Protein AF-A0A6G0LPW4-F1 (afdb_monomer)

Radius of gyration: 46.82 Å; Cα contacts (8 Å, |Δi|>4): 51; chains: 1; bounding box: 76×41×161 Å

Foldseek 3Di:
DVVVVVVVVVVVVVVVVVVVVVVVVVVVVVVVVVVVVVVVVVVVVVVVVVVVVVVVVVVVVVVVVVVVVVVVVVVVVVCCVVPVPPPPCPPLRDPPDDDPVVLVVLVVVDDDPVSVVVSVVVVVVVNVVVLVVLQVVLVVLVVVVLVVLPPDPPPPPDDPDPDPPVPDDPVVVVVVVVVVLSVVLNVVVVVPDPCSCLVVRRNSRHPVVCCVPPNPDDDDDDPPPDDPVVVPPD

Secondary structure (DSSP, 8-state):
-HHHHHHHHHHHHHHHHHHHHHHHHHHHHHHHHHHHHHHHHHHHHHHHHHHHHHHHHHHHHHHHHHHHHHHHHHHHHHHHHHHS------TTT--S-PPPHHHHHHHHH--SHHHHHHHHHHHHHHHHHHHHHHHHHHHHHHHHHHHHHSSPP-----------GGG--HHHHHHHHHHHHHHHHHHHHHTT-SSTTTTTS-TTT-THHHHHHHS----PPPPTT--TTGGG--

Mean predicted aligned error: 20.28 Å

pLDDT: mean 72.89, std 1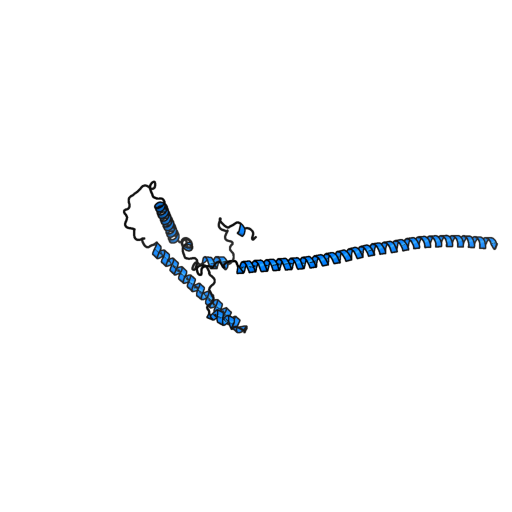8.91, range [37.34, 97.88]

Organism: NCBI:txid53985

Solvent-accessible surface area (backbone atoms only — not comparable to full-atom values): 13887 Å² total; per-residue (Å²): 118,66,71,62,52,54,53,53,48,54,56,46,53,52,51,51,52,52,48,50,53,50,50,52,53,54,50,51,53,48,51,53,52,50,51,50,52,51,50,56,48,50,54,54,49,51,56,49,53,52,51,52,51,50,53,52,52,52,49,54,53,49,52,53,52,52,49,51,53,50,51,53,48,52,51,50,52,49,51,46,62,71,67,41,72,72,73,72,63,47,85,64,65,56,86,70,77,76,73,52,69,67,58,52,51,50,59,72,69,51,83,48,75,68,47,51,58,51,48,56,46,53,54,47,53,48,54,52,50,53,52,51,51,39,55,51,50,30,54,48,51,54,50,47,54,48,55,59,67,72,44,80,72,78,72,75,90,65,81,90,68,94,68,67,86,90,73,60,55,70,72,55,52,54,48,52,55,50,51,53,51,50,51,52,42,52,51,45,36,76,74,64,45,82,64,64,58,56,80,75,46,60,74,70,43,42,69,63,64,57,49,73,75,72,42,84,88,70,91,74,80,78,64,98,79,69,58,82,76,74,71,72,79,117

Structure (mmCIF, N/CA/C/O backbone):
data_AF-A0A6G0LPW4-F1
#
_entry.id   AF-A0A6G0LPW4-F1
#
loop_
_atom_site.group_PDB
_atom_site.id
_atom_site.type_symbol
_atom_site.label_atom_id
_atom_site.label_alt_id
_atom_site.label_comp_id
_atom_site.label_asym_id
_atom_site.label_entity_id
_atom_site.label_seq_id
_atom_site.pdbx_PDB_ins_code
_atom_site.Cartn_x
_atom_site.Cartn_y
_atom_site.Cartn_z
_atom_site.occupancy
_atom_site.B_iso_or_equiv
_atom_site.auth_seq_id
_atom_site.auth_comp_id
_atom_site.auth_asym_id
_atom_site.auth_atom_id
_atom_site.pdbx_PDB_model_num
ATOM 1 N N . MET A 1 1 ? 43.568 22.291 -94.942 1.00 61.12 1 MET A N 1
ATOM 2 C CA . MET A 1 1 ? 42.681 22.723 -93.833 1.00 61.12 1 MET A CA 1
ATOM 3 C C . MET A 1 1 ? 42.246 21.577 -92.917 1.00 61.12 1 MET A C 1
ATOM 5 O O . MET A 1 1 ? 42.067 21.835 -91.739 1.00 61.12 1 MET A O 1
ATOM 9 N N . ILE A 1 2 ? 42.155 20.330 -93.398 1.00 61.25 2 ILE A N 1
ATOM 10 C CA . ILE A 1 2 ? 41.675 19.161 -92.627 1.00 61.25 2 ILE A CA 1
ATOM 11 C C . ILE A 1 2 ? 42.508 18.877 -91.356 1.00 61.25 2 ILE A C 1
ATOM 13 O O . ILE A 1 2 ? 41.945 18.711 -90.284 1.00 61.25 2 ILE A O 1
ATOM 17 N N . SER A 1 3 ? 43.843 18.942 -91.425 1.00 68.19 3 SER A N 1
ATOM 18 C CA . SER A 1 3 ? 44.728 18.631 -90.281 1.00 68.19 3 SER A CA 1
ATOM 19 C C . SER A 1 3 ? 44.563 19.557 -89.060 1.00 68.19 3 SER A C 1
ATOM 21 O O . SER A 1 3 ? 44.749 19.112 -87.934 1.00 68.19 3 SER A O 1
ATOM 23 N N . ARG A 1 4 ? 44.159 20.824 -89.248 1.00 72.12 4 ARG A N 1
ATOM 24 C CA . ARG A 1 4 ? 43.897 21.741 -88.120 1.00 72.12 4 ARG A CA 1
ATOM 25 C C . ARG A 1 4 ? 42.554 21.472 -87.439 1.00 72.12 4 ARG A C 1
ATOM 27 O O . ARG A 1 4 ? 42.422 21.766 -86.259 1.00 72.12 4 ARG A O 1
ATOM 34 N N . HIS A 1 5 ? 41.567 20.949 -88.167 1.00 74.75 5 HIS A N 1
ATOM 35 C CA . HIS A 1 5 ? 40.278 20.574 -87.582 1.00 74.75 5 HIS A CA 1
ATOM 36 C C . HIS A 1 5 ? 40.409 19.303 -86.749 1.00 74.75 5 HIS A C 1
ATOM 38 O O . HIS A 1 5 ? 40.011 19.329 -85.593 1.00 74.75 5 HIS A O 1
ATOM 44 N N . VAL A 1 6 ? 41.102 18.288 -87.275 1.00 77.88 6 VAL A N 1
ATOM 45 C CA . VAL A 1 6 ? 41.395 17.044 -86.543 1.00 77.88 6 VAL A CA 1
ATOM 46 C C . VAL A 1 6 ? 42.166 17.329 -85.249 1.00 77.88 6 VAL A C 1
ATOM 48 O O . VAL A 1 6 ? 41.757 16.892 -84.185 1.00 77.88 6 VAL A O 1
ATOM 51 N N . HIS A 1 7 ? 43.206 18.170 -85.296 1.00 78.69 7 HIS A N 1
ATOM 52 C CA . HIS A 1 7 ? 43.949 18.538 -84.085 1.00 78.69 7 HIS A CA 1
ATOM 53 C C . HIS A 1 7 ? 43.097 19.305 -83.054 1.00 78.69 7 HIS A C 1
ATOM 55 O O . HIS A 1 7 ? 43.250 19.122 -81.850 1.00 78.69 7 HIS A O 1
ATOM 61 N N . ASN A 1 8 ? 42.188 20.175 -83.504 1.00 82.12 8 ASN A N 1
ATOM 62 C CA . ASN A 1 8 ? 41.287 20.890 -82.597 1.00 82.12 8 ASN A CA 1
ATOM 63 C C . ASN A 1 8 ? 40.221 19.973 -81.984 1.00 82.12 8 ASN A C 1
ATOM 65 O O . ASN A 1 8 ? 39.792 20.234 -80.863 1.00 82.12 8 ASN A O 1
ATOM 69 N N . GLU A 1 9 ? 39.781 18.948 -82.711 1.00 82.69 9 GLU A N 1
ATOM 70 C CA . GLU A 1 9 ? 38.867 17.917 -82.213 1.00 82.69 9 GLU A CA 1
ATOM 71 C C . GLU A 1 9 ? 39.567 17.044 -81.168 1.00 82.69 9 GLU A C 1
ATOM 73 O O . GLU A 1 9 ? 39.082 16.965 -80.048 1.00 82.69 9 GLU A O 1
ATOM 78 N N . GLU A 1 10 ? 40.781 16.559 -81.438 1.00 84.81 10 GLU A N 1
ATOM 79 C CA . GLU A 1 10 ? 41.588 15.805 -80.464 1.00 84.81 10 GLU A CA 1
ATOM 80 C C . GLU A 1 10 ? 41.844 16.603 -79.173 1.00 84.81 10 GLU A C 1
ATOM 82 O O . GLU A 1 10 ? 41.729 16.081 -78.067 1.00 84.81 10 GLU A O 1
ATOM 87 N N . VAL A 1 11 ? 42.158 17.900 -79.283 1.00 83.62 11 VAL A N 1
ATOM 88 C CA . VAL A 1 11 ? 42.362 18.768 -78.110 1.00 83.62 11 VAL A CA 1
ATOM 89 C C . VAL A 1 11 ? 41.061 18.999 -77.334 1.00 83.62 11 VAL A C 1
ATOM 91 O O . VAL A 1 11 ? 41.109 19.174 -76.115 1.00 83.62 11 VAL A O 1
ATOM 94 N N . ARG A 1 12 ? 39.901 19.017 -78.003 1.00 86.25 12 ARG A N 1
ATOM 95 C CA . ARG A 1 12 ? 38.595 19.077 -77.329 1.00 86.25 12 ARG A CA 1
ATOM 96 C C . ARG A 1 12 ? 38.297 17.764 -76.617 1.00 86.25 12 ARG A C 1
ATOM 98 O O . ARG A 1 12 ? 38.042 17.804 -75.421 1.00 86.25 12 ARG A O 1
ATOM 105 N N . ASP A 1 13 ? 38.474 16.635 -77.293 1.00 87.88 13 ASP A N 1
ATOM 106 C CA . ASP A 1 13 ? 38.268 15.305 -76.719 1.00 87.88 13 ASP A CA 1
ATOM 107 C C . ASP A 1 13 ? 39.186 15.067 -75.513 1.00 87.88 13 ASP A C 1
ATOM 109 O O . ASP A 1 13 ? 38.770 14.500 -74.506 1.00 87.88 13 ASP A O 1
ATOM 113 N N . HIS A 1 14 ? 40.436 15.536 -75.556 1.00 89.19 14 HIS A N 1
ATOM 114 C CA . HIS A 1 14 ? 41.333 15.472 -74.401 1.00 89.19 14 HIS A CA 1
ATOM 115 C C . HIS A 1 14 ? 40.822 16.290 -73.211 1.00 89.19 14 HIS A C 1
ATOM 117 O O . HIS A 1 14 ? 40.887 15.813 -72.080 1.00 89.19 14 HIS A O 1
ATOM 123 N N . ARG A 1 15 ? 40.282 17.490 -73.448 1.00 88.25 15 ARG A N 1
ATOM 124 C CA . ARG A 1 15 ? 39.704 18.321 -72.380 1.00 88.25 15 ARG A CA 1
ATOM 125 C C . ARG A 1 15 ? 38.442 17.696 -71.804 1.00 88.25 15 ARG A C 1
ATOM 127 O O . ARG A 1 15 ? 38.288 17.687 -70.587 1.00 88.25 15 ARG A O 1
ATOM 134 N N . ASP A 1 16 ? 37.582 17.147 -72.651 1.00 91.81 16 ASP A N 1
ATOM 135 C CA . ASP A 1 16 ? 36.347 16.497 -72.216 1.00 91.81 16 ASP A CA 1
ATOM 136 C C . ASP A 1 16 ? 36.667 15.235 -71.395 1.00 91.81 16 ASP A C 1
ATOM 138 O O . ASP A 1 16 ? 36.151 15.070 -70.292 1.00 91.81 16 ASP A O 1
ATOM 142 N N . ASN A 1 17 ? 37.647 14.433 -71.827 1.00 92.44 17 ASN A N 1
ATOM 143 C CA . ASN A 1 17 ? 38.155 13.295 -71.054 1.00 92.44 17 ASN A CA 1
ATOM 144 C C . ASN A 1 17 ? 38.761 13.714 -69.699 1.00 92.44 17 ASN A C 1
ATOM 146 O O . ASN A 1 17 ? 38.570 13.032 -68.691 1.00 92.44 17 ASN A O 1
ATOM 150 N N . GLU A 1 18 ? 39.503 14.824 -69.638 1.00 93.00 18 GLU A N 1
ATOM 151 C CA . GLU A 1 18 ? 40.039 15.353 -68.377 1.00 93.00 18 GLU A CA 1
ATOM 152 C C . GLU A 1 18 ? 38.930 15.811 -67.422 1.00 93.00 18 GLU A C 1
ATOM 154 O O . GLU A 1 18 ? 39.024 15.557 -66.216 1.00 93.00 18 GLU A O 1
ATOM 159 N N . LEU A 1 19 ? 37.877 16.448 -67.942 1.00 92.81 19 LEU A N 1
ATOM 160 C CA . LEU A 1 19 ? 36.704 16.841 -67.162 1.00 92.81 19 LEU A CA 1
ATOM 161 C C . LEU A 1 19 ? 35.950 15.613 -66.645 1.00 92.81 19 LEU A C 1
ATOM 163 O O . LEU A 1 19 ? 35.656 15.550 -65.451 1.00 92.81 19 LEU A O 1
ATOM 167 N N . ASP A 1 20 ? 35.728 14.604 -67.484 1.00 93.56 20 ASP A N 1
ATOM 168 C CA . ASP A 1 20 ? 35.074 13.355 -67.089 1.00 93.56 20 ASP A CA 1
ATOM 169 C C . ASP A 1 20 ? 35.874 12.608 -66.016 1.00 93.56 20 ASP A C 1
ATOM 171 O O . ASP A 1 20 ? 35.312 12.133 -65.025 1.00 93.56 20 ASP A O 1
ATOM 175 N N . MET A 1 21 ? 37.207 12.571 -66.131 1.00 93.56 21 MET A N 1
ATOM 176 C CA . MET A 1 21 ? 38.061 12.015 -65.080 1.00 93.56 21 MET A CA 1
ATOM 177 C C . MET A 1 21 ? 37.952 12.795 -63.765 1.00 93.56 21 MET A C 1
ATOM 179 O O . MET A 1 21 ? 37.983 12.193 -62.687 1.00 93.56 21 MET A O 1
ATOM 183 N N . GLN A 1 22 ? 37.857 14.126 -63.819 1.00 93.81 22 GLN A N 1
ATOM 184 C CA . GLN A 1 22 ? 37.679 14.948 -62.621 1.00 93.81 22 GLN A CA 1
ATOM 185 C C . GLN A 1 22 ? 36.312 14.693 -61.978 1.00 93.81 22 GLN A C 1
ATOM 187 O O . GLN A 1 22 ? 36.251 14.470 -60.767 1.00 93.81 22 GLN A O 1
ATOM 192 N N . ILE A 1 23 ? 35.243 14.641 -62.777 1.00 94.44 23 ILE A N 1
ATOM 193 C CA . ILE A 1 23 ? 33.886 14.320 -62.319 1.00 94.44 23 ILE A CA 1
ATOM 194 C C . ILE A 1 23 ? 33.877 12.941 -61.652 1.00 94.44 23 ILE A C 1
ATOM 196 O O . ILE A 1 23 ? 33.498 12.838 -60.484 1.00 94.44 23 ILE A O 1
ATOM 200 N N . ALA A 1 24 ? 34.424 11.916 -62.311 1.00 94.88 24 ALA A N 1
ATOM 201 C CA . ALA A 1 24 ? 34.497 10.558 -61.776 1.00 94.88 24 ALA A CA 1
ATOM 202 C C . ALA A 1 24 ? 35.234 10.487 -60.428 1.00 94.88 24 ALA A C 1
ATOM 204 O O . ALA A 1 24 ? 34.783 9.801 -59.508 1.00 94.88 24 ALA A O 1
ATOM 205 N N . ARG A 1 25 ? 36.334 11.234 -60.255 1.00 94.62 25 ARG A N 1
ATOM 206 C CA . ARG A 1 25 ? 37.034 11.326 -58.959 1.00 94.62 25 ARG A CA 1
ATOM 207 C C . ARG A 1 25 ? 36.162 11.980 -57.891 1.00 94.62 25 ARG A C 1
ATOM 209 O O . ARG A 1 25 ? 36.112 11.488 -56.764 1.00 94.62 25 ARG A O 1
ATOM 216 N N . THR A 1 26 ? 35.467 13.070 -58.221 1.00 95.38 26 THR A N 1
ATOM 217 C CA . THR A 1 26 ? 34.576 13.732 -57.256 1.00 95.38 26 THR A CA 1
ATOM 218 C C . THR A 1 26 ? 33.401 12.846 -56.857 1.00 95.38 26 THR A C 1
ATOM 220 O O . THR A 1 26 ? 33.055 12.797 -55.676 1.00 95.38 26 THR A O 1
ATOM 223 N N . ASP A 1 27 ? 32.837 12.090 -57.797 1.00 95.62 27 ASP A N 1
ATOM 224 C CA . ASP A 1 27 ? 31.723 11.184 -57.537 1.00 95.62 27 ASP A CA 1
ATOM 225 C C . ASP A 1 27 ? 32.156 9.972 -56.715 1.00 95.62 27 ASP A C 1
ATOM 227 O O . ASP A 1 27 ? 31.449 9.591 -55.782 1.00 95.62 27 ASP A O 1
ATOM 231 N N . GLN A 1 28 ? 33.360 9.439 -56.943 1.00 95.75 28 GLN A N 1
ATOM 232 C CA . GLN A 1 28 ? 33.949 8.425 -56.065 1.00 95.75 28 GLN A CA 1
ATOM 233 C C . GLN A 1 28 ? 34.100 8.948 -54.631 1.00 95.75 28 GLN A C 1
ATOM 235 O O . GLN A 1 28 ? 33.669 8.288 -53.686 1.00 95.75 28 GLN A O 1
ATOM 240 N N . ILE A 1 29 ? 34.654 10.152 -54.446 1.00 95.06 29 ILE A N 1
ATOM 241 C CA . ILE A 1 29 ? 34.810 10.757 -53.112 1.00 95.06 29 ILE A CA 1
ATOM 242 C C . ILE A 1 29 ? 33.444 10.964 -52.441 1.00 95.06 29 ILE A C 1
ATOM 244 O O . ILE A 1 29 ? 33.278 10.665 -51.255 1.00 95.06 29 ILE A O 1
ATOM 248 N N . ARG A 1 30 ? 32.443 11.442 -53.191 1.00 96.00 30 ARG A N 1
ATOM 249 C CA . ARG A 1 30 ? 31.069 11.611 -52.695 1.00 96.00 30 ARG A CA 1
ATOM 250 C C . ARG A 1 30 ? 30.459 10.279 -52.280 1.00 96.00 30 ARG A C 1
ATOM 252 O O . ARG A 1 30 ? 29.894 10.206 -51.190 1.00 96.00 30 ARG A O 1
ATOM 259 N N . HIS A 1 31 ? 30.611 9.241 -53.097 1.00 96.38 31 HIS A N 1
ATOM 260 C CA . HIS A 1 31 ? 30.109 7.903 -52.808 1.00 96.38 31 HIS A CA 1
ATOM 261 C C . HIS A 1 31 ? 30.725 7.341 -51.521 1.00 96.38 31 HIS A C 1
ATOM 263 O O . HIS A 1 31 ? 29.997 6.940 -50.614 1.00 96.38 31 HIS A O 1
ATOM 269 N N . TRP A 1 32 ? 32.050 7.420 -51.372 1.00 96.12 32 TRP A N 1
ATOM 270 C CA . TRP A 1 32 ? 32.733 7.002 -50.145 1.00 96.12 32 TRP A CA 1
ATOM 271 C C . TRP A 1 32 ? 32.287 7.800 -48.919 1.00 96.12 32 TRP A C 1
ATOM 273 O O . TRP A 1 32 ? 32.067 7.226 -47.854 1.00 96.12 32 TRP A O 1
ATOM 283 N N . SER A 1 33 ? 32.092 9.113 -49.060 1.00 96.62 33 SER A N 1
ATOM 284 C CA . SER A 1 33 ? 31.600 9.951 -47.964 1.00 96.62 33 SER A CA 1
ATOM 285 C C . SER A 1 33 ? 30.167 9.586 -47.559 1.00 96.62 33 SER A C 1
ATOM 287 O O . SER A 1 33 ? 29.850 9.557 -46.370 1.00 96.62 33 SER A O 1
ATOM 289 N N . GLN A 1 34 ? 29.301 9.263 -48.524 1.00 96.69 34 GLN A N 1
ATOM 290 C CA . GLN A 1 34 ? 27.937 8.794 -48.263 1.00 96.69 34 GLN A CA 1
ATOM 291 C C . GLN A 1 34 ? 27.934 7.434 -47.563 1.00 96.69 34 GLN A C 1
ATOM 293 O O . GLN A 1 34 ? 27.264 7.291 -46.541 1.00 96.69 34 GLN A O 1
ATOM 298 N N . LEU A 1 35 ? 28.726 6.474 -48.051 1.00 97.19 35 LEU A N 1
ATOM 299 C CA . LEU A 1 35 ? 28.880 5.163 -47.418 1.00 97.19 35 LEU A CA 1
ATOM 300 C C . LEU A 1 35 ? 29.400 5.291 -45.985 1.00 97.19 35 LEU A C 1
ATOM 302 O O . LEU A 1 35 ? 28.847 4.687 -45.070 1.00 97.19 35 LEU A O 1
ATOM 306 N N . HIS A 1 36 ? 30.416 6.126 -45.768 1.00 96.50 36 HIS A N 1
ATOM 307 C CA . HIS A 1 36 ? 30.969 6.356 -44.440 1.00 96.50 36 HIS A CA 1
ATOM 308 C C . HIS A 1 36 ? 29.938 6.979 -43.489 1.00 96.50 36 HIS A C 1
ATOM 310 O O . HIS A 1 36 ? 29.785 6.523 -42.357 1.00 96.50 36 HIS A O 1
ATOM 316 N N . LYS A 1 37 ? 29.174 7.981 -43.948 1.00 97.50 37 LYS A N 1
ATOM 317 C CA . LYS A 1 37 ? 28.090 8.581 -43.154 1.00 97.50 37 LYS A CA 1
ATOM 318 C C . LYS A 1 37 ? 27.007 7.561 -42.812 1.00 97.50 37 LYS A C 1
ATOM 320 O O . LYS A 1 37 ? 26.596 7.506 -41.656 1.00 97.50 37 LYS A O 1
ATOM 325 N N . ALA A 1 38 ? 26.578 6.751 -43.779 1.00 97.50 38 ALA A N 1
ATOM 326 C CA . ALA A 1 38 ? 25.584 5.704 -43.561 1.00 97.50 38 ALA A CA 1
ATOM 327 C C . ALA A 1 38 ? 26.081 4.660 -42.549 1.00 97.50 38 ALA A C 1
ATOM 329 O O . ALA A 1 38 ? 25.358 4.309 -41.623 1.00 97.50 38 ALA A O 1
ATOM 330 N N . HIS A 1 39 ? 27.343 4.241 -42.659 1.00 97.50 39 HIS A N 1
ATOM 331 C CA . HIS A 1 39 ? 27.973 3.313 -41.723 1.00 97.50 39 HIS A CA 1
ATOM 332 C C . HIS A 1 39 ? 28.049 3.882 -40.297 1.00 97.50 39 HIS A C 1
ATOM 334 O O . HIS A 1 39 ? 27.640 3.226 -39.341 1.00 97.50 39 HIS A O 1
ATOM 340 N N . CYS A 1 40 ? 28.496 5.131 -40.135 1.00 97.19 40 CYS A N 1
ATOM 341 C CA . CYS A 1 40 ? 28.527 5.795 -38.828 1.00 97.19 40 CYS A CA 1
ATOM 342 C C . CYS A 1 40 ? 27.122 5.960 -38.225 1.00 97.19 40 CYS A C 1
ATOM 344 O O . CYS A 1 40 ? 26.942 5.812 -37.016 1.00 97.19 40 CYS A O 1
ATOM 346 N N . GLN A 1 41 ? 26.113 6.238 -39.057 1.00 97.75 41 GLN A N 1
ATOM 347 C CA . GLN A 1 41 ? 24.720 6.305 -38.616 1.00 97.75 41 GLN A CA 1
ATOM 348 C C . GLN A 1 41 ? 24.186 4.937 -38.184 1.00 97.75 41 GLN A C 1
ATOM 350 O O . GLN A 1 41 ? 23.541 4.867 -37.140 1.00 97.75 41 GLN A O 1
ATOM 355 N N . ALA A 1 42 ? 24.490 3.869 -38.926 1.00 97.69 42 ALA A N 1
ATOM 356 C CA . ALA A 1 42 ? 24.099 2.503 -38.581 1.00 97.69 42 ALA A CA 1
ATOM 357 C C . ALA A 1 42 ? 24.686 2.081 -37.226 1.00 97.69 42 ALA A C 1
ATOM 359 O O . ALA A 1 42 ? 23.935 1.697 -36.334 1.00 97.69 42 ALA A O 1
ATOM 360 N N . ILE A 1 43 ? 25.988 2.302 -37.003 1.00 97.88 43 ILE A N 1
ATOM 361 C CA . ILE A 1 43 ? 26.631 2.043 -35.701 1.00 97.88 43 ILE A CA 1
ATOM 362 C C . ILE A 1 43 ? 25.950 2.836 -34.580 1.00 97.88 43 ILE A C 1
ATOM 364 O O . ILE A 1 43 ? 25.696 2.314 -33.494 1.00 97.88 43 ILE A O 1
ATOM 368 N N . GLY A 1 44 ? 25.637 4.111 -34.831 1.00 97.38 44 GLY A N 1
ATOM 369 C CA . GLY A 1 44 ? 24.943 4.950 -33.859 1.00 97.38 44 GLY A CA 1
ATOM 370 C C . GLY A 1 44 ? 23.543 4.432 -33.513 1.00 97.38 44 GLY A C 1
ATOM 371 O O . GLY A 1 44 ? 23.133 4.506 -32.353 1.00 97.38 44 GLY A O 1
ATOM 372 N N . GLN A 1 45 ? 22.808 3.906 -34.494 1.00 97.00 45 GLN A N 1
ATOM 373 C CA . GLN A 1 45 ? 21.491 3.302 -34.290 1.00 97.00 45 GLN A CA 1
ATOM 374 C C . GLN A 1 45 ? 21.592 1.973 -33.536 1.00 97.00 45 GLN A C 1
ATOM 376 O O . GLN A 1 45 ? 20.854 1.783 -32.569 1.00 97.00 45 GLN A O 1
ATOM 381 N N . ASP A 1 46 ? 22.549 1.116 -33.890 1.00 97.56 46 ASP A N 1
ATOM 382 C CA . ASP A 1 46 ? 22.785 -0.163 -33.217 1.00 97.56 46 ASP A CA 1
ATOM 383 C C . ASP A 1 46 ? 23.164 0.039 -31.749 1.00 97.56 46 ASP A C 1
ATOM 385 O O . ASP A 1 46 ? 22.574 -0.583 -30.865 1.00 97.56 46 ASP A O 1
ATOM 389 N N . ALA A 1 47 ? 24.063 0.982 -31.458 1.00 97.31 47 ALA A N 1
ATOM 390 C CA . ALA A 1 47 ? 24.443 1.316 -30.088 1.00 97.31 47 ALA A CA 1
ATOM 391 C C . ALA A 1 47 ? 23.253 1.851 -29.269 1.00 97.31 47 ALA A C 1
ATOM 393 O O . ALA A 1 47 ? 23.115 1.547 -28.083 1.00 97.31 47 ALA A O 1
ATOM 394 N N . ARG A 1 48 ? 22.362 2.643 -29.884 1.00 96.94 48 ARG A N 1
ATOM 395 C CA . ARG A 1 48 ? 21.129 3.113 -29.226 1.00 96.94 48 ARG A CA 1
ATOM 396 C C . ARG A 1 48 ? 20.154 1.964 -28.975 1.00 96.94 48 ARG A C 1
ATOM 398 O O . ARG A 1 48 ? 19.573 1.901 -27.895 1.00 96.94 48 ARG A O 1
ATOM 405 N N . ALA A 1 49 ? 19.993 1.059 -29.937 1.00 96.94 49 ALA A N 1
ATOM 406 C CA . ALA A 1 49 ? 19.126 -0.106 -29.806 1.00 96.94 49 ALA A CA 1
ATOM 407 C C . ALA A 1 49 ? 19.633 -1.074 -28.726 1.00 96.94 49 ALA A C 1
ATOM 409 O O . ALA A 1 49 ? 18.837 -1.570 -27.932 1.00 96.94 49 ALA A O 1
ATOM 410 N N . GLN A 1 50 ? 20.948 -1.299 -28.647 1.00 96.69 50 GLN A N 1
ATOM 411 C CA . GLN A 1 50 ? 21.579 -2.092 -27.588 1.00 96.69 50 GLN A CA 1
ATOM 412 C C . GLN A 1 50 ? 21.317 -1.482 -26.209 1.00 96.69 50 GLN A C 1
ATOM 414 O O . GLN A 1 50 ? 20.757 -2.157 -25.349 1.00 96.69 50 GLN A O 1
ATOM 419 N N . LYS A 1 51 ? 21.580 -0.180 -26.034 1.00 97.25 51 LYS A N 1
ATOM 420 C CA . LYS A 1 51 ? 21.279 0.525 -24.776 1.00 97.25 51 LYS A CA 1
ATOM 421 C C . LYS A 1 51 ? 19.802 0.446 -24.397 1.00 97.25 51 LYS A C 1
ATOM 423 O O . LYS A 1 51 ? 19.477 0.262 -23.230 1.00 97.25 51 LYS A O 1
ATOM 428 N N . ALA A 1 52 ? 18.891 0.567 -25.363 1.00 96.56 52 ALA A N 1
ATOM 429 C CA . ALA A 1 52 ? 17.461 0.434 -25.093 1.00 96.56 52 ALA A CA 1
ATOM 430 C C . ALA A 1 52 ? 17.105 -0.971 -24.576 1.00 96.56 52 ALA A C 1
ATOM 432 O O . ALA A 1 52 ? 16.348 -1.091 -23.614 1.00 96.56 52 ALA A O 1
ATOM 433 N N . ARG A 1 53 ? 17.689 -2.027 -25.161 1.00 96.88 53 ARG A N 1
ATOM 434 C CA . ARG A 1 53 ? 17.506 -3.414 -24.698 1.00 96.88 53 ARG A CA 1
ATOM 435 C C . ARG A 1 53 ? 18.058 -3.620 -23.290 1.00 96.88 53 ARG A C 1
ATOM 437 O O . ARG A 1 53 ? 17.369 -4.212 -22.467 1.00 96.88 53 ARG A O 1
ATOM 444 N N . GLU A 1 54 ? 19.247 -3.095 -23.002 1.00 97.50 54 GLU A N 1
ATOM 445 C CA . GLU A 1 54 ? 19.856 -3.148 -21.666 1.00 97.50 54 GLU A CA 1
ATOM 446 C C . GLU A 1 54 ? 18.979 -2.453 -20.623 1.00 97.50 54 GLU A C 1
ATOM 448 O O . GLU A 1 54 ? 18.687 -3.028 -19.579 1.00 97.50 54 GLU A O 1
ATOM 453 N N . VAL A 1 55 ? 18.482 -1.248 -20.919 1.00 97.31 55 VAL A N 1
ATOM 454 C CA . VAL A 1 55 ? 17.581 -0.520 -20.013 1.00 97.31 55 VAL A CA 1
ATOM 455 C C . VAL A 1 55 ? 16.287 -1.298 -19.774 1.00 97.31 55 VAL A C 1
ATOM 457 O O . VAL A 1 55 ? 15.818 -1.357 -18.640 1.00 97.31 55 VAL A O 1
ATOM 460 N N . CYS A 1 56 ? 15.701 -1.907 -20.806 1.00 96.88 56 CYS A N 1
ATOM 461 C CA . CYS A 1 56 ? 14.516 -2.750 -20.645 1.00 96.88 56 CYS A CA 1
ATOM 462 C C . CYS A 1 56 ? 14.796 -3.987 -19.779 1.00 96.88 56 CYS A C 1
ATOM 464 O O . CYS A 1 56 ? 13.990 -4.296 -18.907 1.00 96.88 56 CYS A O 1
ATOM 466 N N . ALA A 1 57 ? 15.940 -4.649 -19.968 1.00 96.88 57 ALA A N 1
ATOM 467 C CA . ALA A 1 57 ? 16.343 -5.785 -19.142 1.00 96.88 57 ALA A CA 1
ATOM 468 C C . ALA A 1 57 ? 16.556 -5.375 -17.675 1.00 96.88 57 ALA A C 1
ATOM 470 O O . ALA A 1 57 ? 16.037 -6.023 -16.772 1.00 96.88 57 ALA A O 1
ATOM 471 N N . MET A 1 58 ? 17.237 -4.251 -17.433 1.00 96.44 58 MET A N 1
ATOM 472 C CA . MET A 1 58 ? 17.440 -3.707 -16.086 1.00 96.44 58 MET A CA 1
ATOM 473 C C . MET A 1 58 ? 16.123 -3.326 -15.404 1.00 96.44 58 MET A C 1
ATOM 475 O O . MET A 1 58 ? 15.974 -3.536 -14.205 1.00 96.44 58 MET A O 1
ATOM 479 N N . LYS A 1 59 ? 15.155 -2.784 -16.154 1.00 97.38 59 LYS A N 1
ATOM 480 C CA . LYS A 1 59 ? 13.817 -2.490 -15.624 1.00 97.38 59 LYS A CA 1
ATOM 481 C C . LYS A 1 59 ? 13.079 -3.756 -15.202 1.00 97.38 59 LYS A C 1
ATOM 483 O O . LYS A 1 59 ? 12.518 -3.763 -14.116 1.00 97.38 59 LYS A O 1
ATOM 488 N N . ALA A 1 60 ? 13.124 -4.812 -16.015 1.00 96.25 60 ALA A N 1
ATOM 489 C CA . ALA A 1 60 ? 12.499 -6.087 -15.673 1.00 96.25 60 ALA A CA 1
ATOM 490 C C . ALA A 1 60 ? 13.101 -6.684 -14.389 1.00 96.25 60 ALA A C 1
ATOM 492 O O . ALA A 1 60 ? 12.365 -7.049 -13.478 1.00 96.25 60 ALA A O 1
ATOM 493 N N . LEU A 1 61 ? 14.434 -6.680 -14.268 1.00 96.94 61 LEU A N 1
ATOM 494 C CA . LEU A 1 61 ? 15.116 -7.132 -13.050 1.00 96.94 61 LEU A CA 1
ATOM 495 C C . LEU A 1 61 ? 14.727 -6.293 -11.825 1.00 96.94 61 LEU A C 1
ATOM 497 O O . LEU A 1 61 ? 14.425 -6.841 -10.770 1.00 96.94 61 LEU A O 1
ATOM 501 N N . ALA A 1 62 ? 14.673 -4.966 -11.965 1.00 95.56 62 ALA A N 1
ATOM 502 C CA . ALA A 1 62 ? 14.262 -4.085 -10.875 1.00 95.56 62 ALA A CA 1
ATOM 503 C C . ALA A 1 62 ? 12.797 -4.312 -10.453 1.00 95.56 62 ALA A C 1
ATOM 505 O O . ALA A 1 62 ? 12.476 -4.231 -9.269 1.00 95.56 62 ALA A O 1
ATOM 506 N N . GLU A 1 63 ? 11.897 -4.602 -11.397 1.00 95.62 63 GLU A N 1
ATOM 507 C CA . GLU A 1 63 ? 10.506 -4.956 -11.098 1.00 95.62 63 GLU A CA 1
ATOM 508 C C . GLU A 1 63 ? 10.417 -6.265 -10.301 1.00 95.62 63 GLU A C 1
ATOM 510 O O . GLU A 1 63 ? 9.699 -6.318 -9.300 1.00 95.62 63 GLU A O 1
ATOM 515 N N . GLU A 1 64 ? 11.189 -7.286 -10.680 1.00 96.12 64 GLU A N 1
ATOM 516 C CA . GLU A 1 64 ? 11.272 -8.556 -9.948 1.00 96.12 64 GLU A CA 1
ATOM 517 C C . GLU A 1 64 ? 11.839 -8.371 -8.530 1.00 96.12 64 GLU A C 1
ATOM 519 O O . GLU A 1 64 ? 11.262 -8.872 -7.563 1.00 96.12 64 GLU A O 1
ATOM 524 N N . GLU A 1 65 ? 12.909 -7.588 -8.366 1.00 95.69 65 GLU A N 1
ATOM 525 C CA . GLU A 1 65 ? 13.468 -7.251 -7.048 1.00 95.69 65 GLU A CA 1
ATOM 526 C C . GLU A 1 65 ? 12.456 -6.499 -6.169 1.00 95.69 65 GLU A C 1
ATOM 528 O O . GLU A 1 65 ? 12.312 -6.779 -4.973 1.00 95.69 65 GLU A O 1
ATOM 533 N N . LEU A 1 66 ? 11.701 -5.562 -6.748 1.00 95.00 66 LEU A N 1
ATOM 534 C CA . LEU A 1 66 ? 10.652 -4.840 -6.030 1.00 95.00 66 LEU A CA 1
ATOM 535 C C . LEU A 1 66 ? 9.514 -5.764 -5.587 1.00 95.00 66 LEU A C 1
ATOM 537 O O . LEU A 1 66 ? 9.010 -5.608 -4.474 1.00 95.00 66 LEU A O 1
ATOM 541 N N . LEU A 1 67 ? 9.109 -6.725 -6.418 1.00 96.25 67 LEU A N 1
ATOM 542 C CA . LEU A 1 67 ? 8.118 -7.728 -6.028 1.00 96.25 67 LEU A CA 1
ATOM 543 C C . LEU A 1 67 ? 8.641 -8.592 -4.879 1.00 96.25 67 LEU A C 1
ATOM 545 O O . LEU A 1 67 ? 7.976 -8.690 -3.850 1.00 96.25 67 LEU A O 1
ATOM 549 N N . LEU A 1 68 ? 9.873 -9.095 -4.985 1.00 95.56 68 LEU A N 1
ATOM 550 C CA . LEU A 1 68 ? 10.503 -9.878 -3.922 1.00 95.56 68 LEU A CA 1
ATOM 551 C C . LEU A 1 68 ? 10.561 -9.099 -2.602 1.00 95.56 68 LEU A C 1
ATOM 553 O O . LEU A 1 68 ? 10.183 -9.624 -1.558 1.00 95.56 68 LEU A O 1
ATOM 557 N N . THR A 1 69 ? 10.988 -7.833 -2.617 1.00 93.44 69 THR A N 1
ATOM 558 C CA . THR A 1 69 ? 11.045 -7.022 -1.385 1.00 93.44 69 THR A CA 1
ATOM 559 C C . THR A 1 69 ? 9.667 -6.778 -0.769 1.00 93.44 69 THR A C 1
ATOM 561 O O . THR A 1 69 ? 9.538 -6.799 0.460 1.00 93.44 69 THR A O 1
ATOM 564 N N . ARG A 1 70 ? 8.627 -6.583 -1.592 1.00 94.50 70 ARG A N 1
ATOM 565 C CA . ARG A 1 70 ? 7.237 -6.469 -1.125 1.00 94.50 70 ARG A CA 1
ATOM 566 C C . ARG A 1 70 ? 6.760 -7.769 -0.490 1.00 94.50 70 ARG A C 1
ATOM 568 O O . ARG A 1 70 ? 6.215 -7.717 0.611 1.00 94.50 70 ARG A O 1
ATOM 575 N N . ASP A 1 71 ? 7.034 -8.906 -1.118 1.00 94.38 71 ASP A N 1
ATOM 576 C CA . ASP A 1 71 ? 6.658 -10.223 -0.605 1.00 94.38 71 ASP A CA 1
ATOM 577 C C . ASP A 1 71 ? 7.384 -10.539 0.708 1.00 94.38 71 ASP A C 1
ATOM 579 O O . ASP A 1 71 ? 6.760 -10.961 1.682 1.00 94.38 71 ASP A O 1
ATOM 583 N N . PHE A 1 72 ? 8.685 -10.242 0.801 1.00 93.75 72 PHE A N 1
ATOM 584 C CA . PHE A 1 72 ? 9.444 -10.378 2.047 1.00 93.75 72 PHE A CA 1
ATOM 585 C C . PHE A 1 72 ? 8.896 -9.489 3.162 1.00 93.75 72 PHE A C 1
ATOM 587 O O . PHE A 1 72 ? 8.836 -9.914 4.321 1.00 93.75 72 PHE A O 1
ATOM 594 N N . ARG A 1 73 ? 8.494 -8.256 2.838 1.00 91.00 73 ARG A N 1
ATOM 595 C CA . ARG A 1 73 ? 7.872 -7.351 3.806 1.00 91.00 73 ARG A CA 1
ATOM 596 C C . ARG A 1 73 ? 6.523 -7.892 4.271 1.00 91.00 73 ARG A C 1
ATOM 598 O O . ARG A 1 73 ? 6.305 -7.955 5.478 1.00 91.00 73 ARG A O 1
ATOM 605 N N . ALA A 1 74 ? 5.669 -8.332 3.351 1.00 90.19 74 ALA A N 1
ATOM 606 C CA . ALA A 1 74 ? 4.372 -8.922 3.670 1.00 90.19 74 ALA A CA 1
ATOM 607 C C . ALA A 1 74 ? 4.529 -10.170 4.551 1.00 90.19 74 ALA A C 1
ATOM 609 O O . ALA A 1 74 ? 3.871 -10.282 5.583 1.00 90.19 74 ALA A O 1
ATOM 610 N N . LEU A 1 75 ? 5.471 -11.057 4.217 1.00 92.00 75 LEU A N 1
ATOM 611 C CA . LEU A 1 75 ? 5.780 -12.240 5.018 1.00 92.00 75 LEU A CA 1
ATOM 612 C C . LEU A 1 75 ? 6.271 -11.857 6.419 1.00 92.00 75 LEU A C 1
ATOM 614 O O . LEU A 1 75 ? 5.829 -12.437 7.407 1.00 92.00 75 LEU A O 1
ATOM 618 N N . ARG A 1 76 ? 7.156 -10.859 6.538 1.00 83.62 76 ARG A N 1
ATOM 619 C CA . ARG A 1 76 ? 7.594 -10.351 7.847 1.00 83.62 76 ARG A CA 1
ATOM 620 C C . ARG A 1 76 ? 6.435 -9.769 8.645 1.00 83.62 76 ARG A C 1
ATOM 622 O O . ARG A 1 76 ? 6.338 -10.049 9.834 1.00 83.62 76 ARG A O 1
ATOM 629 N N . GLU A 1 77 ? 5.555 -9.000 8.017 1.00 80.94 77 GLU A N 1
ATOM 630 C CA . GLU A 1 77 ? 4.353 -8.464 8.658 1.0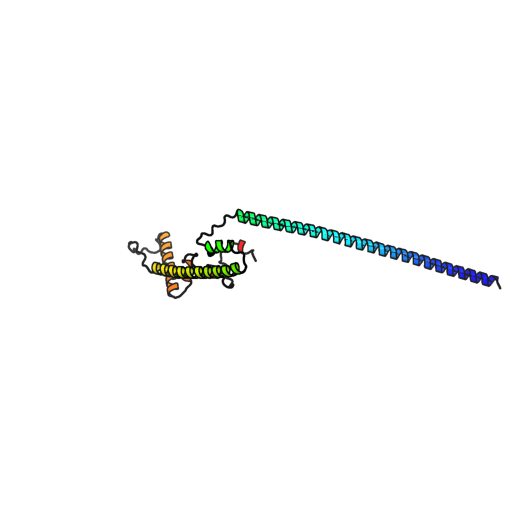0 80.94 77 GLU A CA 1
ATOM 631 C C . GLU A 1 77 ? 3.401 -9.583 9.100 1.00 80.94 77 GLU A C 1
ATOM 633 O O . GLU A 1 77 ? 2.822 -9.492 10.180 1.00 80.94 77 GLU A O 1
ATOM 638 N N . GLU A 1 78 ? 3.277 -10.667 8.333 1.00 80.69 78 GLU A N 1
ATOM 639 C CA . GLU A 1 78 ? 2.512 -11.855 8.720 1.00 80.69 78 GLU A CA 1
ATOM 640 C C . GLU A 1 78 ? 3.135 -12.615 9.883 1.00 80.69 78 GLU A C 1
ATOM 642 O O . GLU A 1 78 ? 2.430 -12.971 10.825 1.00 80.69 78 GLU A O 1
ATOM 647 N N . VAL A 1 79 ? 4.448 -12.838 9.855 1.00 79.75 79 VAL A N 1
ATOM 648 C CA . VAL A 1 79 ? 5.185 -13.467 10.956 1.00 79.75 79 VAL A CA 1
ATOM 649 C C . VAL A 1 79 ? 5.062 -12.612 12.212 1.00 79.75 79 VAL A C 1
ATOM 651 O O . VAL A 1 79 ? 4.791 -13.136 13.284 1.00 79.75 79 VAL A O 1
ATOM 654 N N . VAL A 1 80 ? 5.168 -11.289 12.085 1.00 71.81 80 VAL A N 1
ATOM 655 C CA . VAL A 1 80 ? 4.937 -10.346 13.180 1.00 71.81 80 VAL A CA 1
ATOM 656 C C . VAL A 1 80 ? 3.472 -10.361 13.626 1.00 71.81 80 VAL A C 1
ATOM 658 O O . VAL A 1 80 ? 3.233 -10.290 14.819 1.00 71.81 80 VAL A O 1
ATOM 661 N N . ARG A 1 81 ? 2.480 -10.502 12.738 1.00 72.38 81 ARG A N 1
ATOM 662 C CA . ARG A 1 81 ? 1.064 -10.666 13.128 1.00 72.38 81 ARG A CA 1
ATOM 663 C C . ARG A 1 81 ? 0.803 -11.978 13.869 1.00 72.38 81 ARG A C 1
ATOM 665 O O . ARG A 1 81 ? -0.014 -11.986 14.779 1.00 72.38 81 ARG A O 1
ATOM 672 N N . ARG A 1 82 ? 1.471 -13.068 13.481 1.00 73.00 82 ARG A N 1
ATOM 673 C CA . ARG A 1 82 ? 1.345 -14.391 14.116 1.00 73.00 82 ARG A CA 1
ATOM 674 C C . ARG A 1 82 ? 2.110 -14.482 15.440 1.00 73.00 82 ARG A C 1
ATOM 676 O O . ARG A 1 82 ? 1.641 -15.152 16.351 1.00 73.00 82 ARG A O 1
ATOM 683 N N . ASN A 1 83 ? 3.265 -13.819 15.533 1.00 62.28 83 ASN A N 1
ATOM 684 C CA . ASN A 1 83 ? 4.190 -13.921 16.667 1.00 62.28 83 ASN A CA 1
ATOM 685 C C . ASN A 1 83 ? 4.147 -12.728 17.620 1.00 62.28 83 ASN A C 1
ATOM 687 O O . ASN A 1 83 ? 4.654 -12.840 18.735 1.00 62.28 83 ASN A O 1
ATOM 691 N N . LYS A 1 84 ? 3.564 -11.587 17.229 1.00 53.31 84 LYS A N 1
ATOM 692 C CA . LYS A 1 84 ? 3.094 -10.639 18.236 1.00 53.31 84 LYS A CA 1
ATOM 693 C C . LYS A 1 84 ? 2.086 -11.435 19.055 1.00 53.31 84 LYS A C 1
ATOM 695 O O . LYS A 1 84 ? 1.119 -11.916 18.458 1.00 53.31 84 LYS A O 1
ATOM 700 N N . PRO A 1 85 ? 2.256 -11.574 20.385 1.00 47.56 85 PRO A N 1
ATOM 701 C CA . 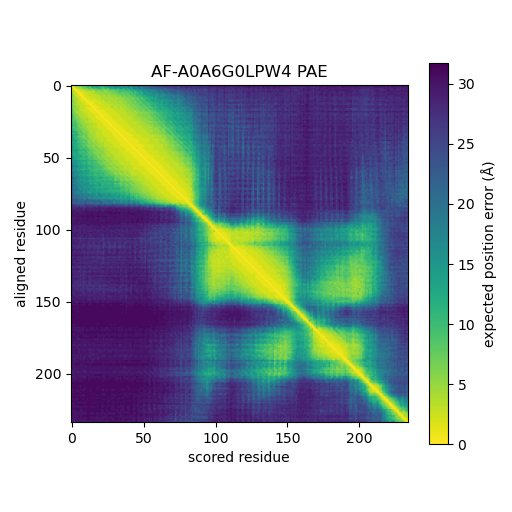PRO A 1 85 ? 1.073 -11.808 21.180 1.00 47.56 85 PRO A CA 1
ATOM 702 C C . PRO A 1 85 ? 0.144 -10.688 20.740 1.00 47.56 85 PRO A C 1
ATOM 704 O O . PRO A 1 85 ? 0.547 -9.517 20.738 1.00 47.56 85 PRO A O 1
ATOM 707 N N . LEU A 1 86 ? -1.049 -11.043 20.252 1.00 48.91 86 LEU A N 1
ATOM 708 C CA . LEU A 1 86 ? -2.152 -10.104 20.306 1.00 48.91 86 LEU A CA 1
ATOM 709 C C . LEU A 1 86 ? -1.994 -9.530 21.702 1.00 48.91 86 LEU A C 1
ATOM 711 O O . LEU A 1 86 ? -2.063 -10.291 22.670 1.00 48.91 86 LEU A O 1
ATOM 715 N N . PHE A 1 87 ? -1.625 -8.251 21.824 1.00 45.31 87 PHE A N 1
ATOM 716 C CA . PHE A 1 87 ? -1.921 -7.568 23.059 1.00 45.31 87 PHE A CA 1
ATOM 717 C C . PHE A 1 87 ? -3.382 -7.927 23.219 1.00 45.31 87 PHE A C 1
ATOM 719 O O . PHE A 1 87 ? -4.186 -7.588 22.345 1.00 45.31 87 PHE A O 1
ATOM 726 N N . ALA A 1 88 ? -3.681 -8.789 24.192 1.00 39.22 88 ALA A N 1
ATOM 727 C CA . ALA A 1 88 ? -5.035 -8.985 24.607 1.00 39.22 88 ALA A CA 1
ATOM 728 C C . ALA A 1 88 ? -5.358 -7.573 25.048 1.00 39.22 88 ALA A C 1
ATOM 730 O O . ALA A 1 88 ? -4.937 -7.133 26.117 1.00 39.22 88 ALA A O 1
ATOM 731 N N . MET A 1 89 ? -5.949 -6.800 24.132 1.00 37.53 89 MET A N 1
ATOM 732 C CA . MET A 1 89 ? -6.748 -5.675 24.512 1.00 37.53 89 MET A CA 1
ATOM 733 C C . MET A 1 89 ? -7.627 -6.325 25.545 1.00 37.53 89 MET A C 1
ATOM 735 O O . MET A 1 89 ? -8.391 -7.239 25.216 1.00 37.53 89 MET A O 1
ATOM 739 N N . SER A 1 90 ? -7.352 -5.996 26.808 1.00 38.25 90 SER A N 1
ATOM 740 C CA . SER A 1 90 ? -8.199 -6.429 27.891 1.00 38.25 90 SER A CA 1
ATOM 741 C C . SER A 1 90 ? -9.606 -6.189 27.372 1.00 38.25 90 SER A C 1
ATOM 743 O O . SER A 1 90 ? -9.853 -5.173 26.716 1.00 38.25 90 SER A O 1
ATOM 745 N N . SER A 1 91 ? -10.528 -7.118 27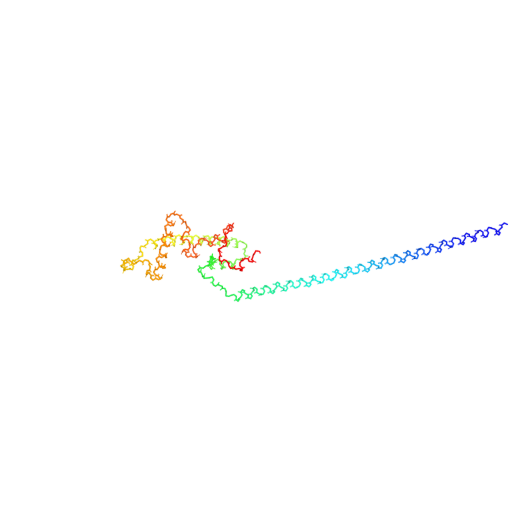.575 1.00 41.50 91 SER A N 1
ATOM 746 C CA . SER A 1 91 ? -11.934 -6.878 27.236 1.00 41.50 91 SER A CA 1
ATOM 747 C C . SER A 1 91 ? -12.408 -5.501 27.743 1.00 41.50 91 SER A C 1
ATOM 749 O O . SER A 1 91 ? -13.303 -4.899 27.165 1.00 41.50 91 SER A O 1
ATOM 751 N N . SER A 1 92 ? -11.720 -4.963 28.756 1.00 38.16 92 SER A N 1
ATOM 752 C CA . SER A 1 92 ? -11.816 -3.620 29.318 1.00 38.16 92 SER A CA 1
ATOM 753 C C . SER A 1 92 ? -11.242 -2.436 28.494 1.00 38.16 92 SER A C 1
ATOM 755 O O . SER A 1 92 ? -11.320 -1.305 28.956 1.00 38.16 92 SER A O 1
ATOM 757 N N . THR A 1 93 ? -10.619 -2.617 27.328 1.00 39.34 93 THR A N 1
ATOM 758 C CA . THR A 1 93 ? -10.070 -1.513 26.497 1.00 39.34 93 THR A CA 1
ATOM 759 C C . THR A 1 93 ? -10.534 -1.541 25.041 1.00 39.34 93 THR A C 1
ATOM 761 O O . THR A 1 93 ? -10.218 -0.625 24.281 1.00 39.34 93 THR A O 1
ATOM 764 N N . SER A 1 94 ? -11.310 -2.550 24.641 1.00 39.91 94 SER A N 1
ATOM 765 C CA . SER A 1 94 ? -11.930 -2.610 23.316 1.00 39.91 94 SER A CA 1
ATOM 766 C C . SER A 1 94 ? -13.226 -1.799 23.291 1.00 39.91 94 SER A C 1
ATOM 768 O O . SER A 1 94 ? -14.231 -2.210 23.860 1.00 39.91 94 SER A O 1
ATOM 770 N N . THR A 1 95 ? -13.235 -0.684 22.563 1.00 48.06 95 THR A N 1
ATOM 771 C CA . THR A 1 95 ? -14.463 0.043 22.184 1.00 48.06 95 THR A CA 1
ATOM 772 C C . THR A 1 95 ? -15.135 -0.526 20.934 1.00 48.06 95 THR A C 1
ATOM 774 O O . THR A 1 95 ? -16.110 0.032 20.432 1.00 48.06 95 THR A O 1
ATOM 777 N N . ILE A 1 96 ? -14.618 -1.640 20.408 1.00 53.22 96 ILE A N 1
ATOM 778 C CA . ILE A 1 96 ? -15.247 -2.373 19.316 1.00 53.22 96 ILE A CA 1
ATOM 779 C C . ILE A 1 96 ? -16.368 -3.197 19.939 1.00 53.22 96 ILE A C 1
ATOM 781 O O . ILE A 1 96 ? -16.100 -4.181 20.628 1.00 53.22 96 ILE A O 1
ATOM 785 N N . PHE A 1 97 ? -17.615 -2.781 19.715 1.00 59.00 97 PHE A N 1
ATOM 786 C CA . PHE A 1 97 ? -18.783 -3.569 20.093 1.00 59.00 97 PHE A CA 1
ATOM 787 C C . PHE A 1 97 ? -18.718 -4.913 19.363 1.00 59.00 97 PHE A C 1
ATOM 789 O O . PHE A 1 97 ? -18.773 -4.926 18.127 1.00 59.00 97 PHE A O 1
ATOM 796 N N . PRO A 1 98 ? -18.559 -6.042 20.076 1.00 64.94 98 PRO A N 1
ATOM 797 C CA . PRO A 1 98 ? -18.620 -7.336 19.425 1.00 64.94 98 PRO A CA 1
ATOM 798 C C . PRO A 1 98 ? -20.021 -7.484 18.837 1.00 64.94 98 PRO A C 1
ATOM 800 O O . PRO A 1 98 ? -21.015 -7.333 19.546 1.00 64.94 98 PRO A O 1
ATOM 803 N N . ALA A 1 99 ? -20.100 -7.739 17.531 1.00 70.62 99 ALA A N 1
ATOM 804 C CA . ALA A 1 99 ? -21.387 -7.979 16.906 1.00 70.62 99 ALA A CA 1
ATOM 805 C C . ALA A 1 99 ? -22.028 -9.215 17.565 1.00 70.62 99 ALA A C 1
ATOM 807 O O . ALA A 1 99 ? -21.341 -10.227 17.749 1.00 70.62 99 ALA A O 1
ATOM 808 N N . PRO A 1 100 ? -23.313 -9.147 17.933 1.00 81.19 100 PRO A N 1
ATOM 809 C CA . PRO A 1 100 ? -24.006 -10.243 18.577 1.00 81.19 100 PRO A CA 1
ATOM 810 C C . PRO A 1 100 ? -23.989 -11.483 17.675 1.00 81.19 100 PRO A C 1
ATOM 812 O O . PRO A 1 100 ? -23.942 -11.357 16.440 1.00 81.19 100 PRO A O 1
ATOM 815 N N . PRO A 1 101 ? -24.005 -12.689 18.268 1.00 79.81 101 PRO A N 1
ATOM 816 C CA . PRO A 1 101 ? -23.895 -13.937 17.522 1.00 79.81 101 PRO A CA 1
ATOM 817 C C . PRO A 1 101 ? -24.987 -14.069 16.453 1.00 79.81 101 PRO A C 1
ATOM 819 O O . PRO A 1 101 ? -24.736 -14.659 15.405 1.00 79.81 101 PRO A O 1
ATOM 822 N N . GLU A 1 102 ? -26.155 -13.455 16.654 1.00 84.44 102 GLU A N 1
ATOM 823 C CA . GLU A 1 102 ? -27.240 -13.401 15.675 1.00 84.44 102 GLU A CA 1
ATOM 824 C C . GLU A 1 102 ? -26.862 -12.596 14.423 1.00 84.44 102 GLU A C 1
ATOM 826 O O . GLU A 1 102 ? -27.118 -13.046 13.308 1.00 84.44 102 GLU A O 1
ATOM 831 N N . ILE A 1 103 ? -26.213 -11.434 14.576 1.00 84.44 103 ILE A N 1
ATOM 832 C CA . ILE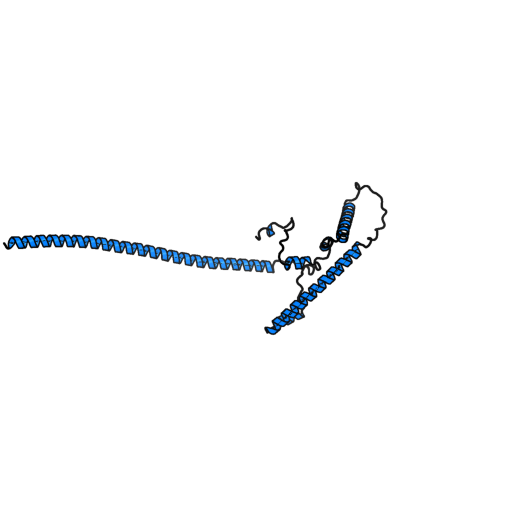 A 1 103 ? -25.752 -10.609 13.444 1.00 84.44 103 ILE A CA 1
ATOM 833 C C . ILE A 1 103 ? -24.604 -11.309 12.713 1.00 84.44 103 ILE A C 1
ATOM 835 O O . ILE A 1 103 ? -24.567 -11.315 11.482 1.00 84.44 103 ILE A O 1
ATOM 839 N N . LEU A 1 104 ? -23.694 -11.946 13.453 1.00 82.19 104 LEU A N 1
ATOM 840 C CA . LEU A 1 104 ? -22.590 -12.711 12.873 1.00 82.19 104 LEU A CA 1
ATOM 841 C C . LEU A 1 104 ? -23.090 -13.920 12.074 1.00 82.19 104 LEU A C 1
ATOM 843 O O . LEU A 1 104 ? -22.645 -14.139 10.945 1.00 82.19 104 LEU A O 1
ATOM 847 N N . ALA A 1 105 ? -24.050 -14.669 12.621 1.00 84.50 105 ALA A N 1
ATOM 848 C CA . ALA A 1 105 ? -24.686 -15.783 11.929 1.00 84.50 105 ALA A CA 1
ATOM 849 C C . ALA A 1 105 ? -25.456 -15.299 10.694 1.00 84.50 105 ALA A C 1
ATOM 851 O O . ALA A 1 105 ? -25.290 -15.847 9.605 1.00 84.50 105 ALA A O 1
ATOM 852 N N . ALA A 1 106 ? -26.235 -14.224 10.827 1.00 81.75 106 ALA A N 1
ATOM 853 C CA . ALA A 1 106 ? -27.014 -13.689 9.721 1.00 81.75 106 ALA A CA 1
ATOM 854 C C . ALA A 1 106 ? -26.114 -13.163 8.588 1.00 81.75 106 ALA A C 1
ATOM 856 O O . ALA A 1 106 ? -26.393 -13.408 7.412 1.00 81.75 106 ALA A O 1
ATOM 857 N N . ARG A 1 107 ? -24.975 -12.547 8.928 1.00 84.88 107 ARG A N 1
ATOM 858 C CA . ARG A 1 107 ? -23.930 -12.147 7.975 1.00 84.88 107 ARG A CA 1
ATOM 859 C C . ARG A 1 107 ? -23.302 -13.335 7.251 1.00 84.88 107 ARG A C 1
ATOM 861 O O . ARG A 1 107 ? -23.033 -13.218 6.060 1.00 84.88 107 ARG A O 1
ATOM 868 N N . ALA A 1 108 ? -23.095 -14.461 7.932 1.00 84.31 108 ALA A N 1
ATOM 869 C CA . ALA A 1 108 ? -22.598 -15.684 7.303 1.00 84.31 108 ALA A CA 1
ATOM 870 C C . ALA A 1 108 ? -23.621 -16.307 6.334 1.00 84.31 108 ALA A C 1
ATOM 872 O O . ALA A 1 108 ? -23.234 -16.916 5.340 1.00 84.31 108 ALA A O 1
ATOM 873 N N . THR A 1 109 ? -24.921 -16.133 6.597 1.00 86.12 109 THR A N 1
ATOM 874 C CA . THR A 1 109 ? -26.007 -16.667 5.753 1.00 86.12 109 THR A CA 1
ATOM 875 C C . THR A 1 109 ? -26.476 -15.728 4.637 1.00 86.12 109 THR A C 1
ATOM 877 O O . THR A 1 109 ? -27.227 -16.149 3.757 1.00 86.12 109 THR A O 1
ATOM 880 N N . ALA A 1 110 ? -26.061 -14.459 4.647 1.00 85.88 110 ALA A N 1
ATOM 881 C CA . ALA A 1 110 ? -26.512 -13.484 3.662 1.00 85.88 110 ALA A CA 1
ATOM 882 C C . ALA A 1 110 ? -25.846 -13.693 2.303 1.00 85.88 110 ALA A C 1
ATOM 884 O O . ALA A 1 110 ? -24.629 -13.594 2.168 1.00 85.88 110 ALA A O 1
ATOM 885 N N . SER A 1 111 ? -26.676 -13.941 1.291 1.00 87.19 111 SER A N 1
ATOM 886 C CA . SER A 1 111 ? -26.241 -14.165 -0.091 1.00 87.19 111 SER A CA 1
ATOM 887 C C . SER A 1 111 ? -26.828 -13.153 -1.076 1.00 87.19 111 SER A C 1
ATOM 889 O O . SER A 1 111 ? -26.237 -12.906 -2.127 1.00 87.19 111 SER A O 1
ATOM 891 N N . THR A 1 112 ? -27.971 -12.533 -0.758 1.00 92.38 112 THR A N 1
ATOM 892 C CA . THR A 1 112 ? -28.619 -11.565 -1.650 1.00 92.38 112 THR A CA 1
ATOM 893 C C . THR A 1 112 ? -28.298 -10.119 -1.271 1.00 92.38 112 THR A C 1
ATOM 895 O O . THR A 1 112 ? -28.088 -9.767 -0.108 1.00 92.38 112 THR A O 1
ATOM 898 N N . GLN A 1 113 ? -28.320 -9.220 -2.261 1.00 89.38 113 GLN A N 1
ATOM 899 C CA . GLN A 1 113 ? -28.109 -7.787 -2.027 1.00 89.38 113 GLN A CA 1
ATOM 900 C C . GLN A 1 113 ? -29.191 -7.175 -1.115 1.00 89.38 113 GLN A C 1
ATOM 902 O O . GLN A 1 113 ? -28.925 -6.211 -0.393 1.00 89.38 113 GLN A O 1
ATOM 907 N N . ALA A 1 114 ? -30.411 -7.721 -1.136 1.00 90.00 114 ALA A N 1
ATOM 908 C CA . ALA A 1 114 ? -31.489 -7.296 -0.249 1.00 90.00 114 ALA A CA 1
ATOM 909 C C . ALA A 1 114 ? -31.199 -7.678 1.211 1.00 90.00 114 ALA A C 1
ATOM 911 O O . ALA A 1 114 ? -31.405 -6.849 2.100 1.00 90.00 114 ALA A O 1
ATOM 912 N N . ASP A 1 115 ? -30.648 -8.872 1.445 1.00 87.25 115 ASP A N 1
ATOM 913 C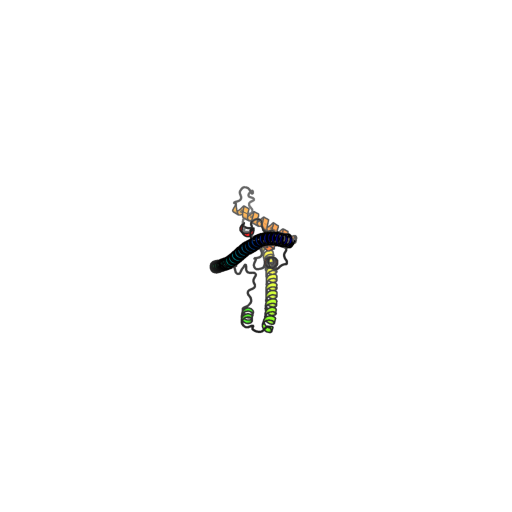 CA . ASP A 1 115 ? -30.260 -9.339 2.780 1.00 87.25 115 ASP A CA 1
ATOM 914 C C . ASP A 1 115 ? -29.117 -8.501 3.346 1.00 87.25 115 ASP A C 1
ATOM 916 O O . ASP A 1 115 ? -29.201 -8.037 4.480 1.00 87.25 115 ASP A O 1
ATOM 920 N N . HIS A 1 116 ? -28.106 -8.176 2.533 1.00 86.12 116 HIS A N 1
ATOM 921 C CA . HIS A 1 116 ? -27.032 -7.272 2.953 1.00 86.12 116 HIS A CA 1
ATOM 922 C C . HIS A 1 116 ? -27.544 -5.877 3.339 1.00 86.12 116 HIS A C 1
ATOM 924 O O . HIS A 1 116 ? -27.082 -5.298 4.321 1.00 86.12 116 HIS A O 1
ATOM 930 N N . ARG A 1 117 ? -28.527 -5.325 2.610 1.00 88.00 117 ARG A N 1
ATOM 931 C CA . ARG A 1 117 ? -29.130 -4.024 2.959 1.00 88.00 117 ARG A CA 1
ATOM 932 C C . ARG A 1 117 ? -29.933 -4.082 4.256 1.00 88.00 117 ARG A C 1
ATOM 934 O O . ARG A 1 117 ? -29.941 -3.097 4.990 1.00 88.00 117 ARG A O 1
ATOM 941 N N . ARG A 1 118 ? -30.619 -5.196 4.526 1.00 86.88 118 ARG A N 1
ATOM 942 C CA . ARG A 1 118 ? -31.346 -5.417 5.785 1.00 86.88 118 ARG A CA 1
ATOM 943 C C . ARG A 1 118 ? -30.373 -5.576 6.950 1.00 86.88 118 ARG A C 1
ATOM 945 O O . ARG A 1 118 ? -30.535 -4.892 7.953 1.00 86.88 118 ARG A O 1
ATOM 952 N N . LEU A 1 119 ? -29.322 -6.374 6.778 1.00 88.50 119 LEU A N 1
ATOM 953 C CA . LEU A 1 119 ? -28.278 -6.562 7.785 1.00 88.50 119 LEU A CA 1
ATOM 954 C C . LEU A 1 119 ? -27.559 -5.269 8.135 1.00 88.50 119 LEU A C 1
ATOM 956 O O . LEU A 1 119 ? -27.406 -4.972 9.309 1.00 88.50 119 LEU A O 1
ATOM 960 N N . ALA A 1 120 ? -27.217 -4.448 7.142 1.00 83.69 120 ALA A N 1
ATOM 961 C CA . ALA A 1 120 ? -26.586 -3.158 7.394 1.00 83.69 120 ALA A CA 1
ATOM 962 C C . ALA A 1 120 ? -27.468 -2.204 8.225 1.00 83.69 120 ALA A C 1
ATOM 964 O O . ALA A 1 120 ? -26.939 -1.325 8.901 1.00 83.69 120 ALA A O 1
ATOM 965 N N . ARG A 1 121 ? -28.803 -2.337 8.177 1.00 87.69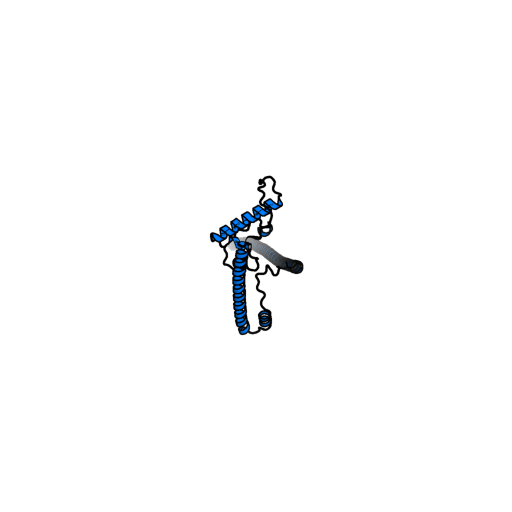 121 ARG A N 1
ATOM 966 C CA . ARG A 1 121 ? -29.705 -1.572 9.059 1.00 87.69 121 ARG A CA 1
ATOM 967 C C . ARG A 1 121 ? -29.667 -2.116 10.482 1.00 87.69 121 ARG A C 1
ATOM 969 O O . ARG A 1 121 ? -29.456 -1.339 11.401 1.00 87.69 121 ARG A O 1
ATOM 976 N N . VAL A 1 122 ? -29.769 -3.434 10.635 1.00 87.31 122 VAL A N 1
ATOM 977 C CA . VAL A 1 122 ? -29.715 -4.107 11.943 1.00 87.31 122 VAL A CA 1
ATOM 978 C C . VAL A 1 122 ? -28.372 -3.868 12.643 1.00 87.31 122 VAL A C 1
ATOM 980 O O . VAL A 1 122 ? -28.340 -3.576 13.832 1.00 87.31 122 VAL A O 1
ATOM 983 N N . GLU A 1 123 ? -27.258 -3.913 11.909 1.00 83.00 123 GLU A N 1
ATOM 984 C CA . GLU A 1 123 ? -25.922 -3.588 12.428 1.00 83.00 123 GLU A CA 1
ATOM 985 C C . GLU A 1 123 ? -25.833 -2.140 12.928 1.00 83.00 123 GLU A C 1
ATOM 987 O O . GLU A 1 123 ? -25.242 -1.888 13.978 1.00 83.00 123 GLU A O 1
ATOM 992 N N . ARG A 1 124 ? -26.442 -1.187 12.209 1.00 80.44 124 ARG A N 1
ATOM 993 C CA . ARG A 1 124 ? -26.481 0.224 12.624 1.00 80.44 124 ARG A CA 1
ATOM 994 C C . ARG A 1 124 ? -27.345 0.427 13.861 1.00 80.44 124 ARG A C 1
ATOM 996 O O . ARG A 1 124 ? -26.880 1.052 14.805 1.00 80.44 124 ARG A O 1
ATOM 1003 N N . GLU A 1 125 ? -28.550 -0.135 13.877 1.00 83.88 125 GLU A N 1
ATOM 1004 C CA . GLU A 1 125 ? -29.461 -0.070 15.026 1.00 83.88 125 GLU A CA 1
ATOM 1005 C C . GLU A 1 125 ? -28.814 -0.685 16.274 1.00 83.88 125 GLU A C 1
ATOM 1007 O O . GLU A 1 125 ? -28.873 -0.111 17.359 1.00 83.88 125 GLU A O 1
ATOM 1012 N N . HIS A 1 126 ? -28.116 -1.814 16.117 1.00 82.38 126 HIS A N 1
ATOM 1013 C CA . HIS A 1 126 ? -27.376 -2.441 17.205 1.00 82.38 126 HIS A CA 1
ATOM 1014 C C . HIS A 1 126 ? -26.221 -1.560 17.704 1.00 82.38 126 HIS A C 1
ATOM 1016 O O . HIS A 1 126 ? -26.070 -1.371 18.910 1.00 82.38 126 HIS A O 1
ATOM 1022 N N . ALA A 1 127 ? -25.430 -0.978 16.798 1.00 74.56 127 ALA A N 1
ATOM 1023 C CA . ALA A 1 127 ? -24.345 -0.074 17.174 1.00 74.56 127 ALA A CA 1
ATOM 1024 C C . ALA A 1 127 ? -24.861 1.182 17.901 1.00 74.56 127 ALA A C 1
ATOM 1026 O O . ALA A 1 127 ? -24.270 1.615 18.891 1.00 74.56 127 ALA A O 1
ATOM 1027 N N . GLU A 1 128 ? -25.979 1.754 17.448 1.00 78.12 128 GLU A N 1
ATOM 1028 C CA . GLU A 1 128 ? -26.639 2.892 18.095 1.00 78.12 128 GLU A CA 1
ATOM 1029 C C . GLU A 1 128 ? -27.188 2.521 19.477 1.00 78.12 128 GLU A C 1
ATOM 1031 O O . GLU A 1 128 ? -26.989 3.267 20.439 1.00 78.12 128 GLU A O 1
ATOM 1036 N N . HIS A 1 129 ? -27.809 1.346 19.604 1.00 80.62 129 HIS A N 1
ATOM 1037 C CA . HIS A 1 129 ? -28.310 0.843 20.877 1.00 80.62 129 HIS A CA 1
ATOM 1038 C C . HIS A 1 129 ? -27.178 0.627 21.886 1.00 80.62 129 HIS A C 1
ATOM 1040 O O . HIS A 1 129 ? -27.238 1.151 22.999 1.00 80.62 129 HIS A O 1
ATOM 1046 N N . MET A 1 130 ? -26.105 -0.055 21.488 1.00 74.19 130 MET A N 1
ATOM 1047 C CA . MET A 1 130 ? -24.955 -0.294 22.359 1.00 74.19 130 MET A CA 1
ATOM 1048 C C . MET A 1 130 ? -24.259 1.006 22.772 1.00 74.19 130 MET A C 1
ATOM 1050 O O . MET A 1 130 ? -23.877 1.168 23.930 1.00 74.19 130 MET A O 1
ATOM 1054 N N . ARG A 1 131 ? -24.171 1.979 21.858 1.00 70.12 131 ARG A N 1
ATOM 1055 C CA . ARG A 1 131 ? -23.691 3.329 22.173 1.00 70.12 131 ARG A CA 1
ATOM 1056 C C . ARG A 1 131 ? -24.579 4.024 23.208 1.00 70.12 131 ARG A C 1
ATOM 1058 O O . ARG A 1 131 ? -24.061 4.686 24.103 1.00 70.12 131 ARG A O 1
ATOM 1065 N N . SER A 1 132 ? -25.900 3.902 23.084 1.00 73.31 132 SER A N 1
ATOM 1066 C CA . SER A 1 132 ? -26.846 4.512 24.027 1.00 73.31 132 SER A CA 1
ATOM 1067 C C . SER A 1 132 ? -26.727 3.916 25.433 1.00 73.31 132 SER A C 1
ATOM 1069 O O . SER A 1 132 ? -26.725 4.667 26.407 1.00 73.31 132 SER A O 1
ATOM 1071 N N . LEU A 1 133 ? -26.536 2.595 25.530 1.00 76.88 133 LEU A N 1
ATOM 1072 C CA . LEU A 1 133 ? -26.326 1.893 26.796 1.00 76.88 133 LEU A CA 1
ATOM 1073 C C . LEU A 1 133 ? -25.029 2.340 27.469 1.00 76.88 133 LEU A C 1
ATOM 1075 O O . LEU A 1 133 ? -25.052 2.718 28.632 1.00 76.88 133 LEU A O 1
ATOM 1079 N N . GLN A 1 134 ? -23.926 2.424 26.723 1.00 72.19 134 GLN A N 1
ATOM 1080 C CA . GLN A 1 134 ? -22.659 2.911 27.277 1.00 72.19 134 GLN A CA 1
ATOM 1081 C C . GLN A 1 134 ? -22.746 4.342 27.814 1.00 72.19 134 GLN A C 1
ATOM 1083 O O . GLN A 1 134 ? -22.156 4.649 28.844 1.00 72.19 134 GLN A O 1
ATOM 1088 N N . LEU A 1 135 ? -23.475 5.233 27.133 1.00 72.56 135 LEU A N 1
ATOM 1089 C CA . LEU A 1 135 ? -23.676 6.598 27.623 1.00 72.56 135 LEU A CA 1
ATOM 1090 C C . LEU A 1 135 ? -24.518 6.624 28.903 1.00 72.56 135 LEU A C 1
ATOM 1092 O O . LEU A 1 135 ? -24.262 7.449 29.780 1.00 72.56 135 LEU A O 1
ATOM 1096 N N . LEU A 1 136 ? -25.505 5.735 29.018 1.00 75.12 136 LEU A N 1
ATOM 1097 C CA . LEU A 1 136 ? -26.299 5.581 30.233 1.00 75.12 136 LEU A CA 1
ATOM 1098 C C . LEU A 1 136 ? -25.430 5.072 31.391 1.00 75.12 136 LEU A C 1
ATOM 1100 O O . LEU A 1 136 ? -25.434 5.680 32.462 1.00 75.12 136 LEU A O 1
ATOM 1104 N N . ASP A 1 137 ? -24.657 4.014 31.148 1.00 73.81 137 ASP A N 1
ATOM 1105 C CA . ASP A 1 137 ? -23.744 3.411 32.120 1.00 73.81 137 ASP A CA 1
ATOM 1106 C C . ASP A 1 137 ? -22.689 4.424 32.568 1.00 73.81 137 ASP A C 1
ATOM 1108 O O . ASP A 1 137 ? -22.459 4.588 33.759 1.00 73.81 137 ASP A O 1
ATOM 1112 N N . TYR A 1 138 ? -22.139 5.214 31.642 1.00 70.75 138 TYR A N 1
ATOM 1113 C CA . TYR A 1 138 ? -21.233 6.319 31.956 1.00 70.75 138 TYR A CA 1
ATOM 1114 C C . TYR A 1 138 ? -21.862 7.353 32.894 1.00 70.75 138 TYR A C 1
ATOM 1116 O O . TYR A 1 138 ? -21.244 7.777 33.871 1.00 70.75 138 TYR A O 1
ATOM 1124 N N . VAL A 1 139 ? -23.092 7.791 32.602 1.00 72.75 139 VAL A N 1
ATOM 1125 C CA . VAL A 1 139 ? -23.805 8.753 33.453 1.00 72.75 139 VAL A CA 1
ATOM 1126 C C . VAL A 1 139 ? -24.065 8.153 34.834 1.00 72.75 139 VAL A C 1
ATOM 1128 O O . VAL A 1 139 ? -23.961 8.866 35.833 1.00 72.75 139 VAL A O 1
ATOM 1131 N N . TYR A 1 140 ? -24.391 6.863 34.899 1.00 76.88 140 TYR A N 1
ATOM 1132 C CA . TYR A 1 140 ? -24.602 6.151 36.153 1.00 76.88 140 TYR A CA 1
ATOM 1133 C C . TYR A 1 140 ? -23.306 6.026 36.963 1.00 76.88 140 TYR A C 1
ATOM 1135 O O . TYR A 1 140 ? -23.280 6.435 38.123 1.00 76.88 140 TYR A O 1
ATOM 1143 N N . ASP A 1 141 ? -22.222 5.562 36.346 1.00 70.56 141 ASP A N 1
ATOM 1144 C CA . ASP A 1 141 ? -20.907 5.413 36.969 1.00 70.56 141 ASP A CA 1
ATOM 1145 C C . ASP A 1 141 ? -20.384 6.757 37.472 1.00 70.56 141 ASP A C 1
ATOM 1147 O O . ASP A 1 141 ? -19.936 6.865 38.610 1.00 70.56 141 ASP A O 1
ATOM 1151 N N . ARG A 1 142 ? -20.527 7.822 36.675 1.00 70.06 142 ARG A N 1
ATOM 1152 C CA . ARG A 1 142 ? -20.157 9.182 37.082 1.00 70.06 142 ARG A CA 1
ATOM 1153 C C . ARG A 1 142 ? -20.951 9.647 38.304 1.00 70.06 142 ARG A C 1
ATOM 1155 O O . ARG A 1 142 ? -20.369 10.207 39.229 1.00 70.06 142 ARG A O 1
ATOM 1162 N N . LYS A 1 143 ? -22.270 9.419 38.330 1.00 76.38 143 LYS A N 1
ATOM 1163 C CA . LYS A 1 143 ? -23.117 9.755 39.489 1.00 76.38 143 LYS A CA 1
ATOM 1164 C C . LYS A 1 143 ? -22.743 8.941 40.722 1.00 76.38 143 LYS A C 1
ATOM 1166 O O . LYS A 1 143 ? -22.724 9.493 41.815 1.00 76.38 143 LYS A O 1
ATOM 1171 N N . ARG A 1 144 ? -22.434 7.655 40.549 1.00 76.62 144 ARG A N 1
ATOM 1172 C CA . ARG A 1 144 ? -21.996 6.771 41.628 1.00 76.62 144 ARG A CA 1
ATOM 1173 C C . ARG A 1 144 ? -20.656 7.217 42.202 1.00 76.62 144 ARG A C 1
ATOM 1175 O O . ARG A 1 144 ? -20.563 7.386 43.405 1.00 76.62 144 ARG A O 1
ATOM 1182 N N . MET A 1 145 ? -19.667 7.497 41.355 1.00 70.06 145 MET A N 1
ATOM 1183 C CA . MET A 1 145 ? -18.372 8.022 41.795 1.00 70.06 145 MET A CA 1
ATOM 1184 C C . MET A 1 145 ? -18.520 9.341 42.553 1.00 70.06 145 MET A C 1
ATOM 1186 O O . MET A 1 145 ? -17.808 9.558 43.524 1.00 70.06 145 MET A O 1
ATOM 1190 N N . MET A 1 146 ? -19.470 10.190 42.157 1.00 69.81 146 MET A N 1
ATOM 1191 C CA . MET A 1 146 ? -19.778 11.413 42.899 1.00 69.81 146 MET A CA 1
ATOM 1192 C C . MET A 1 146 ? -20.482 11.171 44.225 1.00 69.81 146 MET A C 1
ATOM 1194 O O . MET A 1 146 ? -20.169 11.822 45.215 1.00 69.81 146 MET A O 1
ATOM 1198 N N . ALA A 1 147 ? -21.407 10.219 44.272 1.00 73.75 147 ALA A N 1
ATOM 1199 C CA . ALA A 1 147 ? -22.034 9.822 45.522 1.00 73.75 147 ALA A CA 1
ATOM 1200 C C . ALA A 1 147 ? -21.018 9.192 46.492 1.00 73.75 147 ALA A C 1
ATOM 1202 O O . ALA A 1 147 ? -21.107 9.430 47.691 1.00 73.75 147 ALA A O 1
ATOM 1203 N N . ASP A 1 148 ? -20.056 8.421 45.982 1.00 70.56 148 ASP A N 1
ATOM 1204 C CA . ASP A 1 148 ? -18.986 7.798 46.767 1.00 70.56 148 ASP A CA 1
ATOM 1205 C C . ASP A 1 148 ? -17.927 8.830 47.202 1.00 70.56 148 ASP A C 1
ATOM 1207 O O . ASP A 1 148 ? -17.386 8.734 48.297 1.00 70.56 148 ASP A O 1
ATOM 1211 N N . ALA A 1 149 ? -17.669 9.852 46.381 1.00 66.81 149 ALA A N 1
ATOM 1212 C CA . ALA A 1 149 ? -16.782 10.975 46.691 1.00 66.81 149 ALA A CA 1
ATOM 1213 C C . ALA A 1 149 ? -17.294 11.882 47.813 1.00 66.81 149 ALA A C 1
ATOM 1215 O O . ALA A 1 149 ? -16.514 12.384 48.616 1.00 66.81 149 ALA A O 1
ATOM 1216 N N . LEU A 1 150 ? -18.604 12.134 47.822 1.00 65.69 150 LEU A N 1
ATOM 1217 C CA . LEU A 1 150 ? -19.266 13.000 48.796 1.00 65.69 150 LEU A CA 1
ATOM 1218 C C . LEU A 1 150 ? -19.609 12.263 50.096 1.00 65.69 150 LEU A C 1
ATOM 1220 O O . LEU A 1 150 ? -20.037 12.895 51.063 1.00 65.69 150 LEU A O 1
ATOM 1224 N N . GLN A 1 151 ? -19.450 10.937 50.134 1.00 66.38 151 GLN A N 1
ATOM 1225 C CA . GLN A 1 151 ? -19.553 10.197 51.382 1.00 66.38 151 GLN A CA 1
ATOM 1226 C C . GLN A 1 151 ? -18.348 10.544 52.263 1.00 66.38 151 GLN A C 1
ATOM 1228 O O . GLN A 1 151 ? -17.210 10.411 51.806 1.00 66.38 151 GLN A O 1
ATOM 1233 N N . PRO A 1 152 ? -18.563 10.951 53.528 1.00 57.31 152 PRO A N 1
ATOM 1234 C CA . PRO A 1 152 ? -17.464 11.054 54.472 1.00 57.31 152 PRO A CA 1
ATOM 1235 C C . PRO A 1 152 ? -16.823 9.669 54.559 1.00 57.31 152 PRO A C 1
ATOM 1237 O O . PRO A 1 152 ? -17.492 8.693 54.917 1.00 57.31 152 PRO A O 1
ATOM 1240 N N . ARG A 1 153 ? -15.548 9.556 54.159 1.00 56.44 153 ARG A N 1
ATOM 1241 C CA . ARG A 1 153 ? -14.787 8.324 54.381 1.00 56.44 153 ARG A CA 1
ATOM 1242 C C . ARG A 1 153 ? -14.877 8.063 55.872 1.00 56.44 153 ARG A C 1
ATOM 1244 O O . ARG A 1 153 ? -14.560 8.954 56.645 1.00 56.44 153 ARG A O 1
ATOM 1251 N N . ALA A 1 154 ? -15.391 6.895 56.255 1.00 51.34 154 ALA A N 1
ATOM 1252 C CA . ALA A 1 154 ? -15.513 6.532 57.656 1.00 51.34 154 ALA A CA 1
ATOM 1253 C C . ALA A 1 154 ? -14.155 6.771 58.312 1.00 51.34 154 ALA A C 1
ATOM 1255 O O . ALA A 1 154 ? -13.190 6.084 57.963 1.00 51.34 154 ALA A O 1
ATOM 1256 N N . ASP A 1 155 ? -14.096 7.785 59.176 1.00 45.00 155 ASP A N 1
ATOM 1257 C CA . ASP A 1 155 ? -12.887 8.163 59.878 1.00 45.00 155 ASP A CA 1
ATOM 1258 C C . ASP A 1 155 ? -12.336 6.885 60.493 1.00 45.00 155 ASP A C 1
ATOM 1260 O O . ASP A 1 155 ? -12.982 6.236 61.326 1.00 45.00 155 ASP A O 1
ATOM 1264 N N . SER A 1 156 ? -11.153 6.468 60.044 1.00 45.06 156 SER A N 1
ATOM 1265 C CA . SER A 1 156 ? -10.361 5.552 60.840 1.00 45.06 156 SER A CA 1
ATOM 1266 C C . SER A 1 156 ? -10.176 6.271 62.164 1.00 45.06 156 SE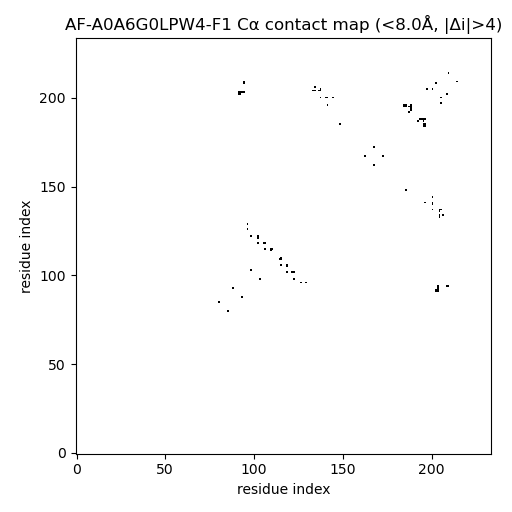R A C 1
ATOM 1268 O O . SER A 1 156 ? -9.441 7.250 62.221 1.00 45.06 156 SER A O 1
ATOM 1270 N N . ALA A 1 157 ? -10.937 5.857 63.174 1.00 42.19 157 ALA A N 1
ATOM 1271 C CA . ALA A 1 157 ? -10.997 6.469 64.485 1.00 42.19 157 ALA A CA 1
ATOM 1272 C C . ALA A 1 157 ? -9.592 6.553 65.095 1.00 42.19 157 ALA A C 1
ATOM 1274 O O . ALA A 1 157 ? -9.154 5.634 65.779 1.00 42.19 157 ALA A O 1
ATOM 1275 N N . LEU A 1 158 ? -8.871 7.634 64.814 1.00 46.09 158 LEU A N 1
ATOM 1276 C CA . LEU A 1 158 ? -7.546 7.927 65.332 1.00 46.09 158 LEU A CA 1
ATOM 1277 C C . LEU A 1 158 ? -7.396 9.446 65.387 1.00 46.09 158 LEU A C 1
ATOM 1279 O O . LEU A 1 158 ? -7.006 10.078 64.417 1.00 46.09 158 LEU A O 1
ATOM 1283 N N . VAL A 1 159 ? -7.763 9.974 66.556 1.00 50.91 159 VAL A N 1
ATOM 1284 C CA . VAL A 1 159 ? -7.167 11.121 67.254 1.00 50.91 159 VAL A CA 1
ATOM 1285 C C . VAL A 1 159 ? -6.299 12.014 66.362 1.00 50.91 159 VAL A C 1
ATOM 1287 O O . VAL A 1 159 ? -5.149 11.678 66.073 1.00 50.91 159 VAL A O 1
ATOM 1290 N N . GLU A 1 160 ? -6.833 13.179 66.002 1.00 48.75 160 GLU A N 1
ATOM 1291 C CA . GLU A 1 160 ? -6.046 14.307 65.509 1.00 48.75 160 GLU A CA 1
ATOM 1292 C C . GLU A 1 160 ? -5.051 14.710 66.608 1.00 48.75 160 GLU A C 1
ATOM 1294 O O . GLU A 1 160 ? -5.387 15.389 67.577 1.00 48.75 160 GLU A O 1
ATOM 1299 N N . VAL A 1 161 ? -3.821 14.210 66.510 1.00 53.44 161 VAL A N 1
ATOM 1300 C CA . VAL A 1 161 ? -2.673 14.816 67.179 1.00 53.44 161 VAL A CA 1
ATOM 1301 C C . VAL A 1 161 ? -2.075 15.753 66.144 1.00 53.44 161 VAL A C 1
ATOM 1303 O O . VAL A 1 161 ? -1.597 15.286 65.111 1.00 53.44 161 VAL A O 1
ATOM 1306 N N . GLU A 1 162 ? -2.135 17.058 66.400 1.00 51.72 162 GLU A N 1
ATOM 1307 C CA . GLU A 1 162 ? -1.417 18.074 65.630 1.00 51.72 162 GLU A CA 1
ATOM 1308 C C . GLU A 1 162 ? 0.091 17.796 65.749 1.00 51.72 162 GLU A C 1
ATOM 1310 O O . GLU A 1 162 ? 0.752 18.210 66.702 1.00 51.72 162 GLU A O 1
ATOM 1315 N N . VAL A 1 163 ? 0.628 17.015 64.811 1.00 56.00 163 VAL A N 1
ATOM 1316 C CA . VAL A 1 163 ? 2.068 16.819 64.635 1.00 56.00 163 VAL A CA 1
ATOM 1317 C C . VAL A 1 163 ? 2.513 17.809 63.557 1.00 56.00 163 VAL A C 1
ATOM 1319 O O . VAL A 1 163 ? 1.894 17.826 62.493 1.00 56.00 163 VAL A O 1
ATOM 1322 N N . PRO A 1 164 ? 3.539 18.644 63.802 1.00 57.34 164 PRO A N 1
ATOM 1323 C CA . PRO A 1 164 ? 4.052 19.563 62.791 1.00 57.34 164 PRO A CA 1
ATOM 1324 C C . PRO A 1 164 ? 4.526 18.796 61.546 1.00 57.34 164 PRO A C 1
ATOM 1326 O O . PRO A 1 164 ? 5.110 17.717 61.663 1.00 57.34 164 PRO A O 1
ATOM 1329 N N . ASP A 1 165 ? 4.306 19.376 60.360 1.00 55.84 165 ASP A N 1
ATOM 1330 C CA . ASP A 1 165 ? 4.543 18.765 59.036 1.00 55.84 165 ASP A CA 1
ATOM 1331 C C . ASP A 1 165 ? 5.965 18.204 58.822 1.00 55.84 165 ASP A C 1
ATOM 1333 O O . ASP A 1 165 ? 6.202 17.409 57.913 1.00 55.84 165 ASP A O 1
ATOM 1337 N N . GLU A 1 166 ? 6.921 18.587 59.670 1.00 57.91 166 GLU A N 1
ATOM 1338 C CA . GLU A 1 166 ? 8.331 18.200 59.594 1.00 57.91 166 GLU A CA 1
ATOM 1339 C C . GLU A 1 166 ? 8.617 16.750 60.056 1.00 57.91 166 GLU A C 1
ATOM 1341 O O . GLU A 1 166 ? 9.684 16.222 59.742 1.00 57.91 166 GLU A O 1
ATOM 1346 N N . GLU A 1 167 ? 7.681 16.071 60.739 1.00 56.75 167 GLU A N 1
ATOM 1347 C CA . GLU A 1 167 ? 7.880 14.710 61.294 1.00 56.75 167 GLU A CA 1
ATOM 1348 C C . GLU A 1 167 ? 6.936 13.634 60.719 1.00 56.75 167 GLU A C 1
ATOM 1350 O O . GLU A 1 167 ? 6.882 12.501 61.211 1.00 56.75 167 GLU A O 1
ATOM 1355 N N . LEU A 1 168 ? 6.176 13.948 59.667 1.00 59.75 168 LEU A N 1
ATOM 1356 C CA . LEU A 1 168 ? 5.228 12.994 59.093 1.00 59.75 168 LEU A CA 1
ATOM 1357 C C . LEU A 1 168 ? 5.955 11.882 58.303 1.00 59.75 168 LEU A C 1
ATOM 1359 O O . LEU A 1 168 ? 6.780 12.171 57.433 1.00 59.75 168 LEU A O 1
ATOM 1363 N N . PRO A 1 169 ? 5.638 10.591 58.539 1.00 70.00 169 PRO A N 1
ATOM 1364 C CA . PRO A 1 169 ? 6.121 9.494 57.704 1.00 70.00 169 PRO A CA 1
ATOM 1365 C C . PRO A 1 169 ? 5.757 9.738 56.237 1.00 70.00 169 PRO A C 1
ATOM 1367 O O . PRO A 1 169 ? 4.627 10.136 55.951 1.00 70.00 169 PRO A O 1
ATOM 1370 N N . ALA A 1 170 ? 6.673 9.446 55.309 1.00 66.81 170 ALA A N 1
ATOM 1371 C CA . ALA A 1 170 ? 6.486 9.710 53.876 1.00 66.81 170 ALA A CA 1
ATOM 1372 C C . ALA A 1 170 ? 5.149 9.169 53.328 1.00 66.81 170 ALA A C 1
ATOM 1374 O O . ALA A 1 170 ? 4.491 9.835 52.533 1.00 66.81 170 ALA A O 1
ATOM 1375 N N . ASP A 1 171 ? 4.696 8.014 53.823 1.00 64.06 171 ASP A N 1
ATOM 1376 C CA . ASP A 1 171 ? 3.421 7.405 53.430 1.00 64.06 171 ASP A CA 1
ATOM 1377 C C . ASP A 1 171 ? 2.196 8.251 53.821 1.00 64.06 171 ASP A C 1
ATOM 1379 O O . ASP A 1 171 ? 1.223 8.302 53.070 1.00 64.06 171 ASP A O 1
ATOM 1383 N N . ARG A 1 172 ? 2.235 8.955 54.963 1.00 65.62 172 ARG A N 1
ATOM 1384 C CA . ARG A 1 172 ? 1.151 9.856 55.392 1.00 65.62 172 ARG A CA 1
ATOM 1385 C C . ARG A 1 172 ? 1.139 11.156 54.596 1.00 65.62 172 ARG A C 1
ATOM 1387 O O . ARG A 1 172 ? 0.064 11.635 54.256 1.00 65.62 172 ARG A O 1
ATOM 1394 N N . VAL A 1 173 ? 2.310 11.685 54.245 1.00 66.81 173 VAL A N 1
ATOM 1395 C CA . VAL A 1 173 ? 2.425 12.879 53.390 1.00 66.81 173 VAL A CA 1
ATOM 1396 C C . VAL A 1 173 ? 1.834 12.607 52.004 1.00 66.81 173 VAL A C 1
ATOM 1398 O O . VAL A 1 173 ? 1.097 13.429 51.469 1.00 66.81 173 VAL A O 1
ATOM 1401 N N . VAL A 1 174 ? 2.091 11.421 51.441 1.00 70.00 174 VAL A N 1
ATOM 1402 C CA . VAL A 1 174 ? 1.521 11.000 50.149 1.00 70.00 174 VAL A CA 1
ATOM 1403 C C . VAL A 1 174 ? -0.001 10.826 50.225 1.00 70.00 174 VAL A C 1
ATOM 1405 O O . VAL A 1 174 ? -0.694 11.179 49.272 1.00 70.00 174 VAL A O 1
ATOM 1408 N N . GLN A 1 175 ? -0.531 10.311 51.339 1.00 69.06 175 GLN A N 1
ATOM 1409 C CA . GLN A 1 175 ? -1.979 10.183 51.549 1.00 69.06 175 GLN A CA 1
ATOM 1410 C C . GLN A 1 175 ? -2.668 11.548 51.651 1.00 69.06 175 GLN A C 1
ATOM 1412 O O . GLN A 1 175 ? -3.619 11.788 50.914 1.00 69.06 175 GLN A O 1
ATOM 1417 N N . LEU A 1 176 ? -2.144 12.460 52.478 1.00 68.75 176 LEU A N 1
ATOM 1418 C CA . LEU A 1 176 ? -2.689 13.813 52.640 1.00 68.75 176 LEU A CA 1
ATOM 1419 C C . LEU A 1 176 ? -2.634 14.609 51.330 1.00 68.75 176 LEU A C 1
ATOM 1421 O O . LEU A 1 176 ? -3.640 15.177 50.918 1.00 68.75 176 LEU A O 1
ATOM 1425 N N . ALA A 1 177 ? -1.506 14.567 50.612 1.00 70.88 177 ALA A N 1
ATOM 1426 C CA . ALA A 1 177 ? -1.387 15.198 49.296 1.00 70.88 177 ALA A CA 1
ATOM 1427 C C . ALA A 1 177 ? -2.355 14.585 48.265 1.00 70.88 177 ALA A C 1
ATOM 1429 O O . ALA A 1 177 ? -2.882 15.284 47.399 1.00 70.88 177 ALA A O 1
ATOM 1430 N N . GLY A 1 178 ? -2.597 13.272 48.354 1.00 70.31 178 GLY A N 1
ATOM 1431 C CA . GLY A 1 178 ? -3.576 12.571 47.530 1.00 70.31 178 GLY A CA 1
ATOM 1432 C C . GLY A 1 178 ? -5.011 13.010 47.818 1.00 70.31 178 GLY A C 1
ATOM 1433 O O . GLY A 1 178 ? -5.778 13.208 46.876 1.00 70.31 178 GLY A O 1
ATOM 1434 N N . ASP A 1 179 ? -5.358 13.202 49.089 1.00 70.06 179 ASP A N 1
ATOM 1435 C CA . ASP A 1 179 ? -6.685 13.640 49.522 1.00 70.06 179 ASP A CA 1
ATOM 1436 C C . ASP A 1 179 ? -6.928 15.128 49.206 1.00 70.06 179 ASP A C 1
ATOM 1438 O O . ASP A 1 179 ? -7.988 15.472 48.683 1.00 70.06 179 ASP A O 1
ATOM 1442 N N . GLU A 1 180 ? -5.936 16.007 49.393 1.00 73.06 180 GLU A N 1
ATOM 1443 C CA . GLU A 1 180 ? -6.003 17.417 48.973 1.00 73.06 180 GLU A CA 1
ATOM 1444 C C . GLU A 1 180 ? -6.211 17.560 47.461 1.00 73.06 180 GLU A C 1
ATOM 1446 O O . GLU A 1 180 ? -7.064 18.331 47.010 1.00 73.06 180 GLU A O 1
ATOM 1451 N N . LEU A 1 181 ? -5.471 16.782 46.664 1.00 74.00 181 LEU A N 1
ATOM 1452 C CA . LEU A 1 181 ? -5.647 16.731 45.215 1.00 74.00 181 LEU A CA 1
ATOM 1453 C C . LEU A 1 181 ? -7.060 16.253 44.852 1.00 74.00 181 LEU A C 1
ATOM 1455 O O . LEU A 1 181 ? -7.699 16.821 43.964 1.00 74.00 181 LEU A O 1
ATOM 1459 N N . TRP A 1 182 ? -7.570 15.234 45.548 1.00 71.88 182 TRP A N 1
ATOM 1460 C CA . TRP A 1 182 ? -8.924 14.721 45.341 1.00 71.88 182 TRP A CA 1
ATOM 1461 C C . TRP A 1 182 ? -9.988 15.781 45.649 1.00 71.88 182 TRP A C 1
ATOM 1463 O O . TRP A 1 182 ? -10.914 15.974 44.861 1.00 71.88 182 TRP A O 1
ATOM 1473 N N . HIS A 1 183 ? -9.827 16.526 46.745 1.00 72.38 183 HIS A N 1
ATOM 1474 C CA . HIS A 1 183 ? -10.715 17.629 47.106 1.00 72.38 183 HIS A CA 1
ATOM 1475 C C . HIS A 1 183 ? -10.706 18.752 46.067 1.00 72.38 183 HIS A C 1
ATOM 1477 O O . HIS A 1 183 ? -11.773 19.247 45.703 1.00 72.38 183 HIS A O 1
ATOM 1483 N N . GLN A 1 184 ? -9.538 19.115 45.531 1.00 73.12 184 GLN A N 1
ATOM 1484 C CA . GLN A 1 184 ? -9.442 20.104 44.453 1.00 73.12 184 GLN A CA 1
ATOM 1485 C C . GLN A 1 184 ? -10.176 19.639 43.187 1.00 73.12 184 GLN A C 1
ATOM 1487 O O . GLN A 1 184 ? -10.887 20.422 42.561 1.00 73.12 184 GLN A O 1
ATOM 1492 N N . ILE A 1 185 ? -10.065 18.357 42.831 1.00 71.62 185 ILE A N 1
ATOM 1493 C CA . ILE A 1 185 ? -10.750 17.781 41.663 1.00 71.62 185 ILE A CA 1
ATOM 1494 C C . ILE A 1 185 ? -12.278 17.803 41.838 1.00 71.62 185 ILE A C 1
ATOM 1496 O O . ILE A 1 185 ? -13.000 18.114 40.889 1.00 71.62 185 ILE A O 1
ATOM 1500 N N . VAL A 1 186 ? -12.784 17.516 43.042 1.00 72.62 186 VAL A N 1
ATOM 1501 C CA . VAL A 1 186 ? -14.224 17.605 43.352 1.00 72.62 186 VAL A CA 1
ATOM 1502 C C . VAL A 1 186 ? -14.715 19.045 43.289 1.00 72.62 186 VAL A C 1
ATOM 1504 O O . VAL A 1 186 ? -15.737 19.310 42.660 1.00 72.62 186 VAL A O 1
ATOM 1507 N N . GLN A 1 187 ? -13.968 19.983 43.874 1.00 73.31 187 GLN A N 1
ATOM 1508 C CA . GLN A 1 187 ? -14.312 21.406 43.850 1.00 73.31 187 GLN A CA 1
ATOM 1509 C C . GLN A 1 187 ? -14.365 21.961 42.421 1.00 73.31 187 GLN A C 1
ATOM 1511 O O . GLN A 1 187 ? -15.287 22.701 42.084 1.00 73.31 187 GLN A O 1
ATOM 1516 N N . LEU A 1 188 ? -13.421 21.576 41.555 1.00 71.12 188 LEU A N 1
ATOM 1517 C CA . LEU A 1 188 ? -13.425 21.955 40.137 1.00 71.12 188 LEU A CA 1
ATOM 1518 C C . LEU A 1 188 ? -14.664 21.426 39.401 1.00 71.12 188 LEU A C 1
ATOM 1520 O O . LEU A 1 188 ? -15.260 22.136 38.588 1.00 71.12 188 LEU A O 1
ATOM 1524 N N . HIS A 1 189 ? -15.109 20.213 39.732 1.00 69.62 189 HIS A N 1
ATOM 1525 C CA . HIS A 1 189 ? -16.347 19.679 39.180 1.00 69.62 189 HIS A CA 1
ATOM 1526 C C . HIS A 1 189 ? -17.589 20.435 39.672 1.00 69.62 189 HIS A C 1
ATOM 1528 O O . HIS A 1 189 ? -18.481 20.722 38.873 1.00 69.62 189 HIS A O 1
ATOM 1534 N N . GLU A 1 190 ? -17.674 20.765 40.965 1.00 69.81 190 GLU A N 1
ATOM 1535 C CA . GLU A 1 190 ? -18.779 21.568 41.514 1.00 69.81 190 GLU A CA 1
ATOM 1536 C C . GLU A 1 190 ? -18.840 22.969 40.885 1.00 69.81 190 GLU A C 1
ATOM 1538 O O . GLU A 1 190 ? -19.925 23.518 40.691 1.00 69.81 190 GLU A O 1
ATOM 1543 N N . GLN A 1 191 ? -17.687 23.515 40.485 1.00 73.38 191 GLN A N 1
ATOM 1544 C CA . GLN A 1 191 ? -17.564 24.770 39.734 1.00 73.38 191 GLN A CA 1
ATOM 1545 C C . GLN A 1 191 ? -17.949 24.642 38.248 1.00 73.38 191 GLN A C 1
ATOM 1547 O O . GLN A 1 191 ? -17.969 25.643 37.528 1.00 73.38 191 GLN A O 1
ATOM 1552 N N . GLY A 1 192 ? -18.318 23.441 37.793 1.00 63.81 192 GLY A N 1
ATOM 1553 C CA . GLY A 1 192 ? -18.902 23.198 36.478 1.00 63.81 192 GLY A CA 1
ATOM 1554 C C . GLY A 1 192 ? -17.924 22.721 35.407 1.00 63.81 192 GLY A C 1
ATOM 1555 O O . GLY A 1 192 ? -18.304 22.722 34.236 1.00 63.81 192 GLY A O 1
ATOM 1556 N N . ASP A 1 193 ? -16.704 22.305 35.763 1.00 66.56 193 ASP A N 1
ATOM 1557 C CA . ASP A 1 193 ? -15.766 21.712 34.805 1.00 66.56 193 ASP A CA 1
ATOM 1558 C C . ASP A 1 193 ? -16.156 20.244 34.495 1.00 66.56 193 ASP A C 1
ATOM 1560 O O . ASP A 1 193 ? -16.118 19.368 35.370 1.00 66.56 193 ASP A O 1
ATOM 1564 N N . PRO A 1 194 ? -16.604 19.935 33.260 1.00 59.22 194 PRO A N 1
ATOM 1565 C CA . PRO A 1 194 ? -17.105 18.607 32.921 1.00 59.22 194 PRO A CA 1
ATOM 1566 C C . PRO A 1 194 ? -15.999 17.549 32.805 1.00 59.22 194 PRO A C 1
ATOM 1568 O O . PRO A 1 194 ? -16.316 16.358 32.905 1.00 59.22 194 PRO A O 1
ATOM 1571 N N . ASP A 1 195 ? -14.739 17.955 32.619 1.00 61.59 195 ASP A N 1
ATOM 1572 C CA . ASP A 1 195 ? -13.632 17.055 32.282 1.00 61.59 195 ASP A CA 1
ATOM 1573 C C . ASP A 1 195 ? -12.826 16.581 33.506 1.00 61.59 195 ASP A C 1
ATOM 1575 O O . ASP A 1 195 ? -12.092 15.594 33.409 1.00 61.59 195 ASP A O 1
ATOM 1579 N N . SER A 1 196 ? -13.004 17.194 34.683 1.00 62.94 196 SER A N 1
ATOM 1580 C CA . SER A 1 196 ? -12.144 16.956 35.858 1.00 62.94 196 SER A CA 1
ATOM 1581 C C . SER A 1 196 ? -12.211 15.518 36.401 1.00 62.94 196 SER A C 1
ATOM 1583 O O . SER A 1 196 ? -11.223 14.997 36.910 1.00 62.94 196 SER A O 1
ATOM 1585 N N . LEU A 1 197 ? -13.354 14.834 36.247 1.00 63.22 197 LEU A N 1
ATOM 1586 C CA . LEU A 1 197 ? -13.555 13.446 36.705 1.00 63.22 197 LEU A CA 1
ATOM 1587 C C . LEU A 1 197 ? -13.533 12.408 35.582 1.00 63.22 197 LEU A C 1
ATOM 1589 O O . LEU A 1 197 ? -13.544 11.205 35.849 1.00 63.22 197 LEU A O 1
ATOM 1593 N N . ALA A 1 198 ? -13.486 12.845 34.322 1.00 61.53 198 ALA A N 1
ATOM 1594 C CA . ALA A 1 198 ? -13.540 11.947 33.171 1.00 61.53 198 ALA A CA 1
ATOM 1595 C C . ALA A 1 198 ? -12.341 10.981 33.110 1.00 61.53 198 ALA A C 1
ATOM 1597 O O . ALA A 1 198 ? -12.442 9.922 32.495 1.00 61.53 198 ALA A O 1
ATOM 1598 N N . LEU A 1 199 ? -11.229 11.333 33.765 1.00 60.72 199 LEU A N 1
ATOM 1599 C CA . LEU A 1 199 ? -10.003 10.536 33.849 1.00 60.72 199 LEU A CA 1
ATOM 1600 C C . LEU A 1 199 ? -10.096 9.355 34.827 1.00 60.72 199 LEU A C 1
ATOM 1602 O O . LEU A 1 199 ? -9.336 8.401 34.684 1.00 60.72 199 LEU A O 1
ATOM 1606 N N . PHE A 1 200 ? -11.013 9.411 35.798 1.00 62.94 200 PHE A N 1
ATOM 1607 C CA . PHE A 1 200 ? -11.174 8.373 36.824 1.00 62.94 200 PHE A CA 1
ATOM 1608 C C . PHE A 1 200 ? -12.322 7.407 36.525 1.00 62.94 200 PHE A C 1
ATOM 1610 O O . PHE A 1 200 ? -12.379 6.325 37.108 1.00 62.94 200 PHE A O 1
ATOM 1617 N N . VAL A 1 201 ? -13.215 7.764 35.597 1.00 60.12 201 VAL A N 1
ATOM 1618 C CA . VAL A 1 201 ? -14.226 6.836 35.085 1.00 60.12 201 VAL A CA 1
ATOM 1619 C C . VAL A 1 201 ? -13.520 5.786 34.220 1.00 60.12 201 VAL A C 1
ATOM 1621 O O . VAL A 1 20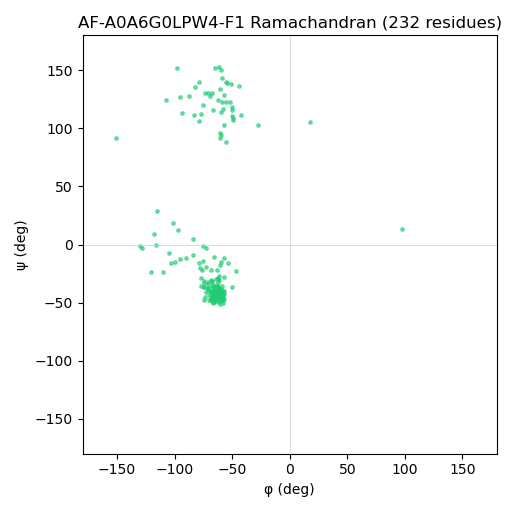1 ? -12.729 6.160 33.346 1.00 60.12 201 VAL A O 1
ATOM 1624 N N . PRO A 1 202 ? -13.773 4.481 34.430 1.00 55.25 202 PRO A N 1
ATOM 1625 C CA . PRO A 1 202 ? -13.102 3.428 33.684 1.00 55.25 202 PRO A CA 1
ATOM 1626 C C . PRO A 1 202 ? -13.185 3.657 32.162 1.00 55.25 202 PRO A C 1
ATOM 1628 O O . PRO A 1 202 ? -14.238 4.033 31.635 1.00 55.25 202 PRO A O 1
ATOM 1631 N N . PRO A 1 203 ? -12.082 3.416 31.425 1.00 53.19 203 PRO A N 1
ATOM 1632 C CA . PRO A 1 203 ? -11.968 3.734 30.000 1.00 53.19 203 PRO A CA 1
ATOM 1633 C C . PRO A 1 203 ? -12.902 2.911 29.104 1.00 53.19 203 PRO A C 1
ATOM 1635 O O . PRO A 1 203 ? -13.062 3.246 27.934 1.00 53.19 203 PRO A O 1
ATOM 1638 N N . THR A 1 204 ? -13.537 1.864 29.641 1.00 51.78 204 THR A N 1
ATOM 1639 C CA . THR A 1 204 ? -14.605 1.108 28.972 1.00 51.78 204 THR A CA 1
ATOM 1640 C C . THR A 1 204 ? -15.833 1.957 28.668 1.00 51.78 204 THR A C 1
ATOM 1642 O O . THR A 1 204 ? -16.498 1.708 27.668 1.00 51.78 204 THR A O 1
ATOM 1645 N N . ASN A 1 205 ? -16.119 2.949 29.517 1.00 50.72 205 ASN A N 1
ATOM 1646 C CA . ASN A 1 205 ? -17.372 3.703 29.497 1.00 50.72 205 ASN A CA 1
ATOM 1647 C C . ASN A 1 205 ? -17.163 5.185 29.178 1.00 50.72 205 ASN A C 1
ATOM 1649 O O . ASN A 1 205 ? -18.124 5.942 29.115 1.00 50.72 205 ASN A O 1
ATOM 1653 N N . SER A 1 206 ? -15.928 5.643 28.969 1.00 44.66 206 SER A N 1
ATOM 1654 C CA . SER A 1 206 ? -15.697 7.062 28.739 1.00 44.66 206 SER A CA 1
ATOM 1655 C C . SER A 1 206 ? -15.952 7.445 27.261 1.00 44.66 206 SER A C 1
ATOM 1657 O O . SER A 1 206 ? -15.452 6.794 26.334 1.00 44.66 206 SER A O 1
ATOM 1659 N N . PRO A 1 207 ? -16.651 8.568 26.992 1.00 47.19 207 PRO A N 1
ATOM 1660 C CA . PRO A 1 207 ? -16.824 9.100 25.637 1.00 47.19 207 PRO A CA 1
ATOM 1661 C C . PRO A 1 207 ? -15.540 9.506 24.864 1.00 47.19 207 PRO A C 1
ATOM 1663 O O . PRO A 1 207 ? -15.632 9.605 23.633 1.00 47.19 207 PRO A O 1
ATOM 1666 N N . PRO A 1 208 ? -14.338 9.732 25.456 1.00 53.38 208 PRO A N 1
ATOM 1667 C CA . PRO A 1 208 ? -13.195 10.177 24.679 1.00 53.38 208 PRO A CA 1
ATOM 1668 C C . PRO A 1 208 ? -12.667 9.123 23.706 1.00 53.38 208 PRO A C 1
ATOM 1670 O O . PRO A 1 208 ? -12.053 9.517 22.727 1.00 53.38 208 PRO A O 1
ATOM 1673 N N . ALA A 1 209 ? -12.902 7.820 23.871 1.00 46.19 209 ALA A N 1
ATOM 1674 C CA . ALA A 1 209 ? -12.395 6.846 22.898 1.00 46.19 209 ALA A CA 1
ATOM 1675 C C . ALA A 1 209 ? -13.137 6.914 21.542 1.00 46.19 209 ALA A C 1
ATOM 1677 O O . ALA A 1 209 ? -12.504 6.856 20.492 1.00 46.19 209 ALA A O 1
ATOM 1678 N N . ALA A 1 210 ? -14.454 7.141 21.526 1.00 42.69 210 ALA A N 1
ATOM 1679 C CA . ALA A 1 210 ? -15.207 7.295 20.276 1.00 42.69 210 ALA A CA 1
ATOM 1680 C C . ALA A 1 210 ? -14.957 8.658 19.596 1.00 42.69 210 ALA A C 1
ATOM 1682 O O . ALA A 1 210 ? -14.855 8.730 18.371 1.00 42.69 210 ALA A O 1
ATOM 1683 N N . LEU A 1 211 ? -14.793 9.732 20.381 1.00 43.56 211 LEU A N 1
ATOM 1684 C CA . LEU A 1 211 ? -14.442 11.062 19.864 1.00 43.56 211 LEU A CA 1
ATOM 1685 C C . LEU A 1 211 ? -12.991 11.138 19.360 1.00 43.56 211 LEU A C 1
ATOM 1687 O O . LEU A 1 211 ? -12.744 11.823 18.372 1.00 43.56 211 LEU A O 1
ATOM 1691 N N . ARG A 1 212 ? -12.052 10.408 19.984 1.00 46.44 212 ARG A N 1
ATOM 1692 C CA . ARG A 1 212 ? -10.637 10.336 19.565 1.00 46.44 212 ARG A CA 1
ATOM 1693 C C . ARG A 1 212 ? -10.432 9.639 18.219 1.00 46.44 212 ARG A C 1
ATOM 1695 O O . ARG A 1 212 ? -9.501 10.004 17.514 1.00 46.44 212 ARG A O 1
ATOM 1702 N N . TYR A 1 213 ? -11.265 8.653 17.873 1.00 39.59 213 TYR A N 1
ATOM 1703 C CA . TYR A 1 213 ? -11.064 7.834 16.669 1.00 39.59 213 TYR A CA 1
ATOM 1704 C C . TYR A 1 213 ? -12.084 8.075 15.546 1.00 39.59 213 TYR A C 1
ATOM 1706 O O . TYR A 1 213 ? -11.761 7.823 14.388 1.00 39.59 213 TYR A O 1
ATOM 1714 N N . PHE A 1 214 ? -13.288 8.577 15.847 1.00 42.72 214 PHE A N 1
ATOM 1715 C CA . PHE A 1 214 ? -14.361 8.733 14.850 1.00 42.72 214 PHE A CA 1
ATOM 1716 C C . PHE A 1 214 ? -15.013 10.126 14.831 1.00 42.72 214 PHE A C 1
ATOM 1718 O O . PHE A 1 214 ? -15.890 10.381 14.005 1.00 42.72 214 PHE A O 1
ATOM 1725 N N . GLY A 1 215 ? -14.594 11.042 15.709 1.00 38.47 215 GLY A N 1
ATOM 1726 C CA . GLY A 1 215 ? -14.960 12.455 15.627 1.00 38.47 215 GLY A CA 1
ATOM 1727 C C . GLY A 1 215 ? -14.110 13.172 14.579 1.00 38.47 215 GLY A C 1
ATOM 1728 O O . GLY A 1 215 ? -12.917 12.918 14.459 1.00 38.47 215 GLY A O 1
ATOM 1729 N N . THR A 1 216 ? -14.714 14.073 13.804 1.00 42.62 216 THR A N 1
ATOM 1730 C CA . THR A 1 216 ? -14.017 14.880 12.792 1.00 42.62 216 THR A CA 1
ATOM 1731 C C . THR A 1 216 ? -12.768 15.556 13.367 1.00 42.62 216 THR A C 1
ATOM 1733 O O . THR A 1 216 ? -12.869 16.373 14.281 1.00 42.62 216 THR A O 1
ATOM 1736 N N . ASN A 1 217 ? -11.617 15.194 12.795 1.00 40.00 217 ASN A N 1
ATOM 1737 C CA . ASN A 1 217 ? -10.252 15.637 13.079 1.00 40.00 217 ASN A CA 1
ATOM 1738 C C . ASN A 1 217 ? -10.136 17.058 13.664 1.00 40.00 217 ASN A C 1
ATOM 1740 O O . ASN A 1 217 ? -10.125 18.046 12.928 1.00 40.00 217 ASN A O 1
ATOM 1744 N N . ARG A 1 218 ? -9.908 17.159 14.976 1.00 41.81 218 ARG A N 1
ATOM 1745 C CA . ARG A 1 218 ? -9.049 18.217 15.522 1.00 41.81 218 ARG A CA 1
ATOM 1746 C C . ARG A 1 218 ? -7.738 17.570 15.964 1.00 41.81 218 ARG A C 1
ATOM 1748 O O . ARG A 1 218 ? -7.794 16.624 16.748 1.00 41.81 218 ARG A O 1
ATOM 1755 N N . PRO A 1 219 ? -6.576 18.030 15.473 1.00 42.66 219 PRO A N 1
ATOM 1756 C CA . PRO A 1 219 ? -5.302 17.491 15.919 1.00 42.66 219 PRO A CA 1
ATOM 1757 C C . PRO A 1 219 ? -5.102 17.859 17.391 1.00 42.66 219 PRO A C 1
ATOM 1759 O O . PRO A 1 219 ? -5.009 19.035 17.738 1.00 42.66 219 PRO A O 1
ATOM 1762 N N . ILE A 1 220 ? -5.063 16.849 18.256 1.00 42.50 220 ILE A N 1
ATOM 1763 C CA . ILE A 1 220 ? -4.638 17.011 19.645 1.00 42.50 220 ILE A CA 1
ATOM 1764 C C . ILE A 1 220 ? -3.119 16.846 19.657 1.00 42.50 220 ILE A C 1
ATOM 1766 O O . ILE A 1 220 ? -2.588 15.873 19.119 1.00 42.50 220 ILE A O 1
ATOM 1770 N N . SER A 1 221 ? -2.419 17.815 20.245 1.00 43.56 221 SER A N 1
ATOM 1771 C CA . SER A 1 221 ? -0.977 17.747 20.475 1.00 43.56 221 SER A CA 1
ATOM 1772 C C . SER A 1 221 ? -0.637 16.513 21.309 1.00 43.56 221 SER A C 1
ATOM 1774 O O . SER A 1 221 ? -1.231 16.301 22.368 1.00 43.56 221 SER A O 1
ATOM 1776 N N . LEU A 1 222 ? 0.319 15.711 20.837 1.00 44.31 222 LEU A N 1
ATOM 1777 C CA . LEU A 1 222 ? 0.802 14.534 21.556 1.00 44.31 222 LEU A CA 1
ATOM 1778 C C . LEU A 1 222 ? 1.281 14.924 22.970 1.00 44.31 222 LEU A C 1
ATOM 1780 O O . LEU A 1 222 ? 1.926 15.967 23.118 1.00 44.31 222 LEU A O 1
ATOM 1784 N N . PRO A 1 223 ? 1.005 14.107 24.005 1.00 50.69 223 PRO A N 1
ATOM 1785 C CA . PRO A 1 223 ? 1.534 14.348 25.341 1.00 50.69 223 PRO A CA 1
ATOM 1786 C C . PRO A 1 223 ? 3.069 14.302 25.333 1.00 50.69 223 PRO A C 1
ATOM 1788 O O . PRO A 1 223 ? 3.682 13.606 24.521 1.00 50.69 223 PRO A O 1
ATOM 1791 N N . ALA A 1 224 ? 3.687 15.026 26.270 1.00 48.31 224 ALA A N 1
ATOM 1792 C CA . ALA A 1 224 ? 5.130 15.293 26.329 1.00 48.31 224 ALA A CA 1
ATOM 1793 C C . ALA A 1 224 ? 6.043 14.045 26.373 1.00 48.31 224 ALA A C 1
ATOM 1795 O O . ALA A 1 224 ? 7.248 14.167 26.165 1.00 48.31 224 ALA A O 1
ATOM 1796 N N . PHE A 1 225 ? 5.482 12.852 26.585 1.00 48.81 225 PHE A N 1
ATOM 1797 C CA . PHE A 1 225 ? 6.208 11.586 26.720 1.00 48.81 225 PHE A CA 1
ATOM 1798 C C . PHE A 1 225 ? 5.907 10.574 25.599 1.00 48.81 225 PHE A C 1
ATOM 1800 O O . PHE A 1 225 ? 5.975 9.367 25.818 1.00 48.81 225 PHE A O 1
ATOM 1807 N N . ALA A 1 226 ? 5.570 11.035 24.390 1.00 43.91 226 ALA A N 1
ATOM 1808 C CA . ALA A 1 226 ? 5.502 10.150 23.225 1.00 43.91 226 ALA A CA 1
ATOM 1809 C C . ALA A 1 226 ? 6.905 9.639 22.844 1.00 43.91 226 ALA A C 1
ATOM 1811 O O . ALA A 1 226 ? 7.861 10.414 22.727 1.00 43.91 226 ALA A O 1
ATOM 1812 N N . SER A 1 227 ? 7.019 8.322 22.667 1.00 47.19 227 SER A N 1
ATOM 1813 C CA . SER A 1 227 ? 8.276 7.639 22.364 1.00 47.19 227 SER A CA 1
ATOM 1814 C C . SER A 1 227 ? 8.829 8.055 20.995 1.00 47.19 227 SER A C 1
ATOM 1816 O O . SER A 1 227 ? 8.087 8.405 20.078 1.00 47.19 227 SER A O 1
ATOM 1818 N N . THR A 1 228 ? 10.153 8.000 20.830 1.00 49.47 228 THR A N 1
ATOM 1819 C CA . THR A 1 228 ? 10.863 8.419 19.604 1.00 49.47 228 THR A CA 1
ATOM 1820 C C . THR A 1 228 ? 10.450 7.653 18.344 1.00 49.47 228 THR A C 1
ATOM 1822 O O . THR A 1 228 ? 10.724 8.113 17.238 1.00 49.47 228 THR A O 1
ATOM 1825 N N . VAL A 1 229 ? 9.765 6.518 18.495 1.00 51.53 229 VAL A N 1
ATOM 1826 C CA . VAL A 1 229 ? 9.264 5.696 17.389 1.00 51.53 229 VAL A CA 1
ATOM 1827 C C . VAL A 1 229 ? 8.039 6.337 16.722 1.00 51.53 229 VAL A C 1
ATOM 1829 O O . VAL A 1 229 ? 7.902 6.250 15.504 1.00 51.53 229 VAL A O 1
ATOM 1832 N N . ASP A 1 230 ? 7.217 7.073 17.476 1.00 44.81 230 ASP A N 1
ATOM 1833 C CA . ASP A 1 230 ? 5.989 7.701 16.963 1.00 44.81 230 ASP A CA 1
ATOM 1834 C C . ASP A 1 230 ? 6.260 8.995 16.173 1.00 44.81 230 ASP A C 1
ATOM 1836 O O . ASP A 1 230 ? 5.411 9.455 15.411 1.00 44.81 230 ASP A O 1
ATOM 1840 N N . ARG A 1 231 ? 7.460 9.580 16.306 1.00 46.66 231 ARG A N 1
ATOM 1841 C CA . ARG A 1 231 ? 7.861 10.801 15.579 1.00 46.66 231 ARG A CA 1
ATOM 1842 C C . ARG A 1 231 ? 8.251 10.556 14.119 1.00 46.66 231 ARG A C 1
ATOM 1844 O O . ARG A 1 231 ? 8.229 11.498 13.338 1.00 46.66 231 ARG A O 1
ATOM 1851 N N . ASN A 1 232 ? 8.588 9.322 13.748 1.00 42.84 232 ASN A N 1
ATOM 1852 C CA . ASN A 1 232 ? 9.138 8.997 12.424 1.00 42.84 232 ASN A CA 1
ATOM 1853 C C . ASN A 1 232 ? 8.087 8.482 11.424 1.00 42.84 232 ASN A C 1
ATOM 1855 O O . ASN A 1 232 ? 8.448 7.924 10.392 1.00 42.84 232 ASN A O 1
ATOM 1859 N N . LEU A 1 233 ? 6.796 8.626 11.737 1.00 47.84 233 LEU A N 1
ATOM 1860 C CA . LEU A 1 233 ? 5.681 8.225 10.868 1.00 47.84 233 LEU A CA 1
ATOM 1861 C C . LEU A 1 233 ? 5.042 9.409 10.112 1.00 47.84 233 LEU A C 1
ATOM 1863 O O . LEU A 1 233 ? 3.916 9.279 9.633 1.00 47.84 233 LEU A O 1
ATOM 1867 N N . GLN A 1 234 ? 5.745 10.542 10.005 1.00 37.34 234 GLN A N 1
ATOM 1868 C CA . GLN A 1 234 ? 5.393 11.650 9.104 1.00 37.34 234 GLN A CA 1
ATOM 1869 C C . GLN A 1 234 ? 6.162 11.561 7.789 1.00 37.34 234 GLN A C 1
ATOM 1871 O O . GLN A 1 234 ? 7.382 11.291 7.842 1.00 37.34 234 GLN A O 1
#

Sequence (234 aa):
MISRHVHNEEVRDHRDNELDMQIARTDQIRHWSQLHKAHCQAIGQDARAQKAREVCAMKALAEEELLLTRDFRALREEVVRRNKPLFAMSSSTSTIFPAPPEILAARATASTQADHRRLARVEREHAEHMRSLQLLDYVYDRKRMMADALQPRADSALVEVEVPDEELPADRVVQLAGDELWHQIVQLHEQGDPDSLALFVPPTNSPPAALRYFGTNRPISLPAFASTVDRNLQ